Protein AF-0000000072549293 (afdb_homodimer)

Radius of gyration: 20.72 Å; Cα contacts (8 Å, |Δi|>4): 704; chains: 2; bounding box: 41×57×52 Å

Organism: Streptococcus suis (strain BM407) (NCBI:txid568814)

Sequence (350 aa):
METCHLVVPSLKWKNQILAYKEAFSNEHLHGGGKLQQFEAVEEWLEHIKAVSSYGTNHTERSPSSTFLCIREKDQQMVGICTIRHDLNHEHLKNYIGHIGYSIHPEERRKGYATEQLRIALLEAKKLGIAQVLITAADWNIASQKTILANGGVYEDTRIDPNSSERMLRYWIENLMETCHLVVPSLKWKNQILAYKEAFSNEHLHGGGKLQQFEAVEEWLEHIKAVSSYGTNHTERSPSSTFLCIREKDQQMVGICTIRHDLNHEHLKNYIGHIGYSIHPEERRKGYATEQLRIALLEAKKLGIAQVLITAADWNIASQKTILANGGVYEDTRIDPNSSERMLRYWIENL

pLDDT: mean 95.25, std 5.55, range [62.44, 98.88]

Nearest PDB structures (foldseek):
  3juw-assembly1_B  TM=7.184E-01  e=1.742E-05  Bordetella pertussis
  1wk4-assembly1_A  TM=6.311E-01  e=3.830E-05  Thermus thermophilus HB8
  8osp-assembly2_C  TM=5.959E-01  e=1.966E-05  Lactobacillus
  8iym-assembly1_A  TM=6.391E-01  e=4.594E-05  Helicobacter pylori 26695
  3f5b-assembly1_A  TM=6.221E-01  e=2.668E-03  Legionella pneumophila subsp. pneumophila str. Philadelphia 1

Solvent-accessible surface area (backbone atoms only — not comparable to full-atom values): 19037 Å² total; per-residue (Å²): 125,84,58,66,47,76,39,72,75,50,78,90,44,44,69,56,52,53,52,53,53,57,71,33,28,75,48,86,67,44,23,44,75,61,48,72,79,41,91,47,68,69,61,39,52,52,48,50,58,31,32,47,32,74,90,55,28,89,57,95,61,67,27,29,49,56,32,34,27,29,31,63,91,76,64,42,75,45,32,31,27,22,39,37,74,53,62,90,45,68,63,29,67,59,56,46,38,28,47,38,53,39,57,39,79,91,52,58,95,62,56,52,63,44,52,48,50,52,55,49,49,55,53,38,36,76,72,66,40,46,70,42,36,37,41,34,48,76,47,28,50,56,56,47,51,33,43,46,76,66,56,34,40,79,74,51,73,36,67,36,84,76,76,66,43,48,20,35,36,23,42,24,81,39,124,126,85,58,65,48,76,40,72,76,50,77,91,44,43,70,56,52,53,52,52,53,58,70,33,29,76,48,84,65,45,23,44,75,61,50,72,79,40,90,46,69,68,60,41,53,52,47,50,59,31,30,48,32,72,89,56,29,89,57,95,61,66,27,29,48,56,33,34,28,28,31,63,91,77,65,43,73,44,32,31,28,22,40,37,75,53,61,89,44,66,63,29,67,59,57,45,40,28,46,36,52,40,56,39,79,90,53,57,94,62,57,53,62,41,54,48,50,51,55,48,48,55,52,37,38,76,72,66,39,46,69,41,37,37,41,33,47,75,47,28,49,54,54,47,52,34,42,45,75,66,56,34,41,80,74,53,74,36,68,36,84,74,76,66,43,48,20,35,35,23,42,24,82,38,124

InterPro domains:
  IPR000182 GNAT domain [PF13302] (38-151)
  IPR000182 GNAT domain [PS51186] (6-173)
  IPR016181 Acyl-CoA N-acyltransferase [SSF55729] (35-160)

Secondary structure (DSSP, 8-state):
---EEEE---GGGHHHHHHHHHHTTTS--TTSTTGGG-S-HHHHHHHHHHTTSTTT--SSSPPEEEEEEEETTTTEEEEEEEEES---SHHIIIIIBSEEEEE-GGGTTSSHHHHHHHHHHHHHHHTT-SEEEEEEETT-HHHHHHHHHTT-EEEEEEE-TTT--EEEEEEEE--/---EEEE---GGGHHHHHHHHHHTTTS--TTSTTGGG-S-HHHHHHHHHHTTSTTT--SSSPPEEEEEEEETTTTEEEEEEEEES---SHHIIIIIBSEEEEE-GGGTTSSHHHHHHHHHHHHHHHTT-SEEEEEEETT-HHHHHHHHHTT-EEEEEEE-TTT--EEEEEEEE--

Structure (mmCIF, N/CA/C/O backbone):
data_AF-0000000072549293-model_v1
#
loop_
_entity.id
_entity.type
_entity.pdbx_description
1 polymer 'Acetyltransferase (GNAT) family protein'
#
loop_
_atom_site.group_PDB
_atom_site.id
_atom_site.type_symbol
_atom_site.label_atom_id
_atom_site.label_alt_id
_atom_site.label_comp_id
_atom_site.label_asym_id
_atom_site.label_entity_id
_atom_site.label_seq_id
_atom_site.pdbx_PDB_ins_code
_atom_site.Cartn_x
_atom_site.Cartn_y
_atom_site.Cartn_z
_atom_site.occupancy
_atom_site.B_iso_or_equiv
_atom_site.auth_seq_id
_atom_site.auth_comp_id
_atom_site.auth_asym_id
_atom_site.auth_atom_id
_atom_site.pdbx_PDB_model_num
ATOM 1 N N . MET A 1 1 ? -8.031 -9.133 -25.469 1 62.44 1 MET A N 1
ATOM 2 C CA . MET A 1 1 ? -7.129 -9.008 -24.328 1 62.44 1 MET A CA 1
ATOM 3 C C . MET A 1 1 ? -5.719 -9.461 -24.688 1 62.44 1 MET A C 1
ATOM 5 O O . MET A 1 1 ? -5.547 -10.383 -25.484 1 62.44 1 MET A O 1
ATOM 9 N N . GLU A 1 2 ? -4.715 -8.578 -24.438 1 81.69 2 GLU A N 1
ATOM 10 C CA . GLU A 1 2 ? -3.344 -8.969 -24.75 1 81.69 2 GLU A CA 1
ATOM 11 C C . GLU A 1 2 ? -2.926 -10.203 -23.953 1 81.69 2 GLU A C 1
ATOM 13 O O . GLU A 1 2 ? -3.365 -10.398 -22.828 1 81.69 2 GLU A O 1
ATOM 18 N N . THR A 1 3 ? -2.299 -11.156 -24.641 1 92 3 THR A N 1
ATOM 19 C CA . THR A 1 3 ? -1.915 -12.438 -24.062 1 92 3 THR A CA 1
ATOM 20 C C . THR A 1 3 ? -0.637 -12.289 -23.234 1 92 3 THR A C 1
ATOM 22 O O . THR A 1 3 ? 0.261 -11.531 -23.609 1 92 3 THR A O 1
ATOM 25 N N . CYS A 1 4 ? -0.667 -12.977 -22.062 1 98 4 CYS A N 1
ATOM 26 C CA . CYS A 1 4 ? 0.508 -13.016 -21.203 1 98 4 CYS A CA 1
ATOM 27 C C . CYS A 1 4 ? 0.86 -14.453 -20.828 1 98 4 CYS A C 1
ATOM 29 O O . CYS A 1 4 ? 0.082 -15.375 -21.078 1 98 4 CYS A O 1
ATOM 31 N N . HIS A 1 5 ? 2.051 -14.641 -20.359 1 98.31 5 HIS A N 1
ATOM 32 C CA . HIS A 1 5 ? 2.461 -15.906 -19.75 1 98.31 5 HIS A CA 1
ATOM 33 C C . HIS A 1 5 ? 3.291 -15.672 -18.5 1 98.31 5 HIS A C 1
ATOM 35 O O . HIS A 1 5 ? 3.896 -14.609 -18.328 1 98.31 5 HIS A O 1
ATOM 41 N N . LEU A 1 6 ? 3.27 -16.656 -17.578 1 98.69 6 LEU A N 1
ATOM 42 C CA . LEU A 1 6 ? 4.066 -16.594 -16.359 1 98.69 6 LEU A CA 1
ATOM 43 C C . LEU A 1 6 ? 5.402 -17.297 -16.547 1 98.69 6 LEU A C 1
ATOM 45 O O . LEU A 1 6 ? 5.469 -18.359 -17.172 1 98.69 6 LEU A O 1
ATOM 49 N N . VAL A 1 7 ? 6.434 -16.688 -16.047 1 98.75 7 VAL A N 1
ATOM 50 C CA . VAL A 1 7 ? 7.75 -17.312 -16.094 1 98.75 7 VAL A CA 1
ATOM 51 C C . VAL A 1 7 ? 8.398 -17.266 -14.711 1 98.75 7 VAL A C 1
ATOM 53 O O . VAL A 1 7 ? 8.141 -16.359 -13.93 1 98.75 7 VAL A O 1
ATOM 56 N N . VAL A 1 8 ? 9.195 -18.281 -14.445 1 98.56 8 VAL A N 1
ATOM 57 C CA . VAL A 1 8 ? 10.039 -18.234 -13.25 1 98.56 8 VAL A CA 1
ATOM 58 C C . VAL A 1 8 ? 11.109 -17.156 -13.43 1 98.56 8 VAL A C 1
ATOM 60 O O . VAL A 1 8 ? 11.797 -17.125 -14.445 1 98.56 8 VAL A O 1
ATOM 63 N N . PRO A 1 9 ? 11.234 -16.281 -12.414 1 98.81 9 PRO A N 1
ATOM 64 C CA . PRO A 1 9 ? 12.25 -15.234 -12.539 1 98.81 9 PRO A CA 1
ATOM 65 C C . PRO A 1 9 ? 13.656 -15.797 -12.727 1 98.81 9 PRO A C 1
ATOM 67 O O . PRO A 1 9 ? 14.008 -16.812 -12.109 1 98.81 9 PRO A O 1
ATOM 70 N N . SER A 1 10 ? 14.422 -15.164 -13.547 1 98.62 10 SER A N 1
ATOM 71 C CA . SER A 1 10 ? 15.82 -15.492 -13.82 1 98.62 10 SER A CA 1
ATOM 72 C C . SER A 1 10 ? 16.594 -14.258 -14.25 1 98.62 10 SER A C 1
ATOM 74 O O . SER A 1 10 ? 16.031 -13.18 -14.438 1 98.62 10 SER A O 1
ATOM 76 N N . LEU A 1 11 ? 17.875 -14.461 -14.406 1 98.25 11 LEU A N 1
ATOM 77 C CA . LEU A 1 11 ? 18.734 -13.344 -14.781 1 98.25 11 LEU A CA 1
ATOM 78 C C . LEU A 1 11 ? 18.422 -12.852 -16.188 1 98.25 11 LEU A C 1
ATOM 80 O O . LEU A 1 11 ? 18.766 -11.734 -16.562 1 98.25 11 LEU A O 1
ATOM 84 N N . LYS A 1 12 ? 17.734 -13.703 -16.938 1 98.06 12 LYS A N 1
ATOM 85 C CA . LYS A 1 12 ? 17.266 -13.289 -18.25 1 98.06 12 LYS A CA 1
ATOM 86 C C . LYS A 1 12 ? 16.406 -12.031 -18.156 1 98.06 12 LYS A C 1
ATOM 88 O O . LYS A 1 12 ? 16.406 -11.211 -19.078 1 98.06 12 LYS A O 1
ATOM 93 N N . TRP A 1 13 ? 15.742 -11.883 -17.078 1 98.56 13 TRP A N 1
ATOM 94 C CA . TRP A 1 13 ? 14.766 -10.812 -16.906 1 98.56 13 TRP A CA 1
ATOM 95 C C . TRP A 1 13 ? 15.297 -9.727 -15.992 1 98.56 13 TRP A C 1
ATOM 97 O O . TRP A 1 13 ? 14.547 -8.859 -15.531 1 98.56 13 TRP A O 1
ATOM 107 N N . LYS A 1 14 ? 16.594 -9.688 -15.727 1 98.38 14 LYS A N 1
ATOM 108 C CA . LYS A 1 14 ? 17.188 -8.852 -14.695 1 98.38 14 LYS A CA 1
ATOM 109 C C . LYS A 1 14 ? 16.844 -7.383 -14.906 1 98.38 14 LYS A C 1
ATOM 111 O O . LYS A 1 14 ? 16.375 -6.711 -13.984 1 98.38 14 LYS A O 1
ATOM 116 N N . ASN A 1 15 ? 17 -6.887 -16.125 1 98.25 15 ASN A N 1
ATOM 117 C CA . ASN A 1 15 ? 16.75 -5.473 -16.391 1 98.25 15 ASN A CA 1
ATOM 118 C C . ASN A 1 15 ? 15.281 -5.113 -16.203 1 98.25 15 ASN A C 1
ATOM 120 O O . ASN A 1 15 ? 14.961 -4.055 -15.656 1 98.25 15 ASN A O 1
ATOM 124 N N . GLN A 1 16 ? 14.398 -5.934 -16.625 1 98.62 16 GLN A N 1
ATOM 125 C CA . GLN A 1 16 ? 12.969 -5.684 -16.484 1 98.62 16 GLN A CA 1
ATOM 126 C C . GLN A 1 16 ? 12.547 -5.789 -15.023 1 98.62 16 GLN A C 1
ATOM 128 O O . GLN A 1 16 ? 11.688 -5.031 -14.562 1 98.62 16 GLN A O 1
ATOM 133 N N . ILE A 1 17 ? 13.18 -6.719 -14.281 1 98.75 17 ILE A N 1
ATOM 134 C CA . ILE A 1 17 ? 12.898 -6.863 -12.859 1 98.75 17 ILE A CA 1
ATOM 135 C C . ILE A 1 17 ? 13.305 -5.586 -12.125 1 98.75 17 ILE A C 1
ATOM 137 O O . ILE A 1 17 ? 12.547 -5.066 -11.305 1 98.75 17 ILE A O 1
ATOM 141 N N . LEU A 1 18 ? 14.461 -5.078 -12.445 1 97.94 18 LEU A N 1
ATOM 142 C CA . LEU A 1 18 ? 14.953 -3.859 -11.812 1 97.94 18 LEU A CA 1
ATOM 143 C C . LEU A 1 18 ? 14.047 -2.674 -12.141 1 97.94 18 LEU A C 1
ATOM 145 O O . LEU A 1 18 ? 13.719 -1.877 -11.258 1 97.94 18 LEU A O 1
ATOM 149 N N . ALA A 1 19 ? 13.672 -2.572 -13.406 1 97.94 19 ALA A N 1
ATOM 150 C CA . ALA A 1 19 ? 12.781 -1.494 -13.828 1 97.94 19 ALA A CA 1
ATOM 151 C C . ALA A 1 19 ? 11.43 -1.591 -13.117 1 97.94 19 ALA A C 1
ATOM 153 O O . ALA A 1 19 ? 10.852 -0.574 -12.727 1 97.94 19 ALA A O 1
ATOM 154 N N . TYR A 1 20 ? 10.938 -2.773 -12.992 1 98.25 20 TYR A N 1
ATOM 155 C CA . TYR A 1 20 ? 9.672 -3.016 -12.312 1 98.25 20 TYR A CA 1
ATOM 156 C C . TYR A 1 20 ? 9.742 -2.586 -10.852 1 98.25 20 TYR A C 1
ATOM 158 O O . TYR A 1 20 ? 8.852 -1.892 -10.359 1 98.25 20 TYR A O 1
ATOM 166 N N . LYS A 1 21 ? 10.82 -3.021 -10.18 1 97.38 21 LYS A N 1
ATOM 167 C CA . LYS A 1 21 ? 11.047 -2.627 -8.797 1 97.38 21 LYS A CA 1
ATOM 168 C C . LYS A 1 21 ? 11.07 -1.108 -8.648 1 97.38 21 LYS A C 1
ATOM 170 O O . LYS A 1 21 ? 10.445 -0.558 -7.742 1 97.38 21 LYS A O 1
ATOM 175 N N . GLU A 1 22 ? 11.727 -0.462 -9.523 1 95.44 22 GLU A N 1
ATOM 176 C CA . GLU A 1 22 ? 11.844 0.993 -9.492 1 95.44 22 GLU A CA 1
ATOM 177 C C . GLU A 1 22 ? 10.484 1.663 -9.672 1 95.44 22 GLU A C 1
ATOM 179 O O . GLU A 1 22 ? 10.211 2.699 -9.062 1 95.44 22 GLU A O 1
ATOM 184 N N . ALA A 1 23 ? 9.664 1.07 -10.508 1 95 23 ALA A N 1
ATOM 185 C CA . ALA A 1 23 ? 8.336 1.624 -10.766 1 95 23 ALA A CA 1
ATOM 186 C C . ALA A 1 23 ? 7.477 1.611 -9.508 1 95 23 ALA A C 1
ATOM 188 O O . ALA A 1 23 ? 6.488 2.344 -9.414 1 95 23 ALA A O 1
ATOM 189 N N . PHE A 1 24 ? 7.859 0.818 -8.523 1 95.38 24 PHE A N 1
ATOM 190 C CA . PHE A 1 24 ? 7.098 0.692 -7.281 1 95.38 24 PHE A CA 1
ATOM 191 C C . PHE A 1 24 ? 7.781 1.448 -6.148 1 95.38 24 PHE A C 1
ATOM 193 O O . PHE A 1 24 ? 7.543 1.162 -4.973 1 95.38 24 PHE A O 1
ATOM 200 N N . SER A 1 25 ? 8.555 2.391 -6.453 1 91.38 25 SER A N 1
ATOM 201 C CA . SER A 1 25 ? 9.328 3.139 -5.465 1 91.38 25 SER A CA 1
ATOM 202 C C . SER A 1 25 ? 8.414 3.979 -4.574 1 91.38 25 SER A C 1
ATOM 204 O O . SER A 1 25 ? 8.867 4.543 -3.574 1 91.38 25 SER A O 1
ATOM 206 N N . ASN A 1 26 ? 7.043 3.979 -4.879 1 89.44 26 ASN A N 1
ATOM 207 C CA . ASN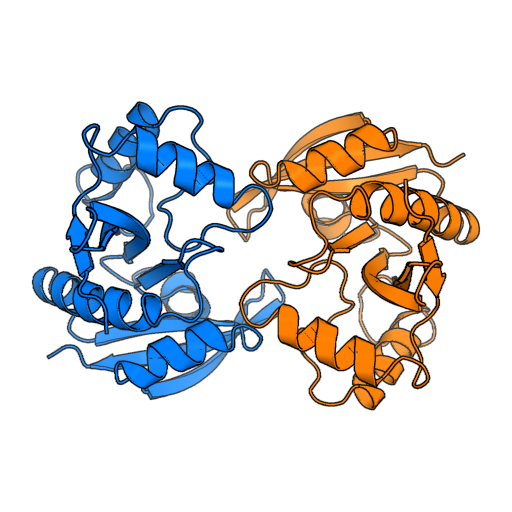 A 1 26 ? 6.133 4.801 -4.09 1 89.44 26 ASN A CA 1
ATOM 208 C C . ASN A 1 26 ? 4.957 3.982 -3.559 1 89.44 26 ASN A C 1
ATOM 210 O O . ASN A 1 26 ? 4.016 4.539 -2.988 1 89.44 26 ASN A O 1
ATOM 214 N N . GLU A 1 27 ? 4.984 2.746 -3.82 1 91.31 27 GLU A N 1
ATOM 215 C CA . GLU A 1 27 ? 3.879 1.91 -3.367 1 91.31 27 GLU A CA 1
ATOM 216 C C . GLU A 1 27 ? 4.34 0.482 -3.096 1 91.31 27 GLU A C 1
ATOM 218 O O . GLU A 1 27 ? 5.383 0.054 -3.6 1 91.31 27 GLU A O 1
ATOM 223 N N . HIS A 1 28 ? 3.592 -0.198 -2.312 1 92.06 28 HIS A N 1
ATOM 224 C CA . HIS A 1 28 ? 3.912 -1.573 -1.949 1 92.06 28 HIS A CA 1
ATOM 225 C C . HIS A 1 28 ? 3.754 -2.51 -3.143 1 92.06 28 HIS A C 1
ATOM 227 O O . HIS A 1 28 ? 2.779 -2.41 -3.891 1 92.06 28 HIS A O 1
ATOM 233 N N . LEU A 1 29 ? 4.73 -3.363 -3.293 1 95.44 29 LEU A N 1
ATOM 234 C CA . LEU A 1 29 ? 4.73 -4.367 -4.352 1 95.44 29 LEU A CA 1
ATOM 235 C C . LEU A 1 29 ? 4.145 -5.684 -3.854 1 95.44 29 LEU A C 1
ATOM 237 O O . LEU A 1 29 ? 4.883 -6.609 -3.516 1 95.44 29 LEU A O 1
ATOM 241 N N . HIS A 1 30 ? 2.84 -5.844 -3.865 1 94.62 30 HIS A N 1
ATOM 242 C CA . HIS A 1 30 ? 2.164 -7.062 -3.438 1 94.62 30 HIS A CA 1
ATOM 243 C C . HIS A 1 30 ? 2.531 -8.242 -4.336 1 94.62 30 HIS A C 1
ATOM 245 O O . HIS A 1 30 ? 2.596 -8.094 -5.559 1 94.62 30 HIS A O 1
ATOM 251 N N . GLY A 1 31 ? 2.807 -9.367 -3.791 1 96.62 31 GLY A N 1
ATOM 252 C CA . GLY A 1 31 ? 3.119 -10.555 -4.566 1 96.62 31 GLY A CA 1
ATOM 253 C C . GLY A 1 31 ? 4.504 -10.523 -5.184 1 96.62 31 GLY A C 1
ATOM 254 O O . GLY A 1 31 ? 4.781 -11.25 -6.137 1 96.62 31 GLY A O 1
ATOM 255 N N . GLY A 1 32 ? 5.324 -9.688 -4.664 1 97.5 32 GLY A N 1
ATOM 256 C CA . GLY A 1 32 ? 6.629 -9.492 -5.27 1 97.5 32 GLY A CA 1
ATOM 257 C C . GLY A 1 32 ? 7.699 -10.398 -4.691 1 97.5 32 GLY A C 1
ATOM 258 O O . GLY A 1 32 ? 8.875 -10.281 -5.043 1 97.5 32 GLY A O 1
ATOM 259 N N . GLY A 1 33 ? 7.336 -11.266 -3.766 1 95.88 33 GLY A N 1
ATOM 260 C CA . GLY A 1 33 ? 8.312 -12.156 -3.162 1 95.88 33 GLY A CA 1
ATOM 261 C C . GLY A 1 33 ? 9.414 -11.422 -2.422 1 95.88 33 GLY A C 1
ATOM 262 O O . GLY A 1 33 ? 10.578 -11.82 -2.475 1 95.88 33 GLY A O 1
ATOM 263 N N . LYS A 1 34 ? 9.156 -10.281 -1.914 1 94.31 34 LYS A N 1
ATOM 264 C CA . LYS A 1 34 ? 10.078 -9.453 -1.142 1 94.31 34 LYS A CA 1
ATOM 265 C C . LYS A 1 34 ? 11.086 -8.75 -2.053 1 94.31 34 LYS A C 1
ATOM 267 O O . LYS A 1 34 ? 12.148 -8.32 -1.601 1 94.31 34 LYS A O 1
ATOM 272 N N . LEU A 1 35 ? 10.789 -8.633 -3.279 1 97.25 35 LEU A N 1
ATOM 273 C CA . LEU A 1 35 ? 11.68 -8.008 -4.246 1 97.25 35 LEU A CA 1
ATOM 274 C C . LEU A 1 35 ? 12.164 -6.648 -3.742 1 97.25 35 LEU A C 1
ATOM 276 O O . LEU A 1 35 ? 13.336 -6.309 -3.887 1 97.25 35 LEU A O 1
ATOM 280 N N . GLN A 1 36 ? 11.328 -5.887 -3.137 1 95.38 36 GLN A N 1
ATOM 281 C CA . GLN A 1 36 ? 11.633 -4.527 -2.701 1 95.38 36 GLN A CA 1
ATOM 282 C C . GLN A 1 36 ? 12.641 -4.531 -1.551 1 95.38 36 GLN A C 1
ATOM 284 O O . GLN A 1 36 ? 13.219 -3.494 -1.227 1 95.38 36 GLN A O 1
ATOM 289 N N . GLN A 1 37 ? 12.898 -5.66 -0.937 1 91.69 37 GLN A N 1
ATOM 290 C CA . GLN A 1 37 ? 13.773 -5.746 0.225 1 91.69 37 GLN A CA 1
ATOM 291 C C . GLN A 1 37 ? 15.203 -6.105 -0.187 1 91.69 37 GLN A C 1
ATOM 293 O O . GLN A 1 37 ? 16.109 -6.141 0.65 1 91.69 37 GLN A O 1
ATOM 298 N N . PHE A 1 38 ? 15.367 -6.34 -1.467 1 94.75 38 PHE A N 1
ATOM 299 C CA . PHE A 1 38 ? 16.688 -6.742 -1.947 1 94.75 38 PHE A CA 1
ATOM 300 C C . PHE A 1 38 ? 17.281 -5.664 -2.838 1 94.75 38 PHE A C 1
ATOM 302 O O . PHE A 1 38 ? 16.594 -5.074 -3.668 1 94.75 38 PHE A O 1
ATOM 309 N N . GLU A 1 39 ? 18.516 -5.426 -2.617 1 92.12 39 GLU A N 1
ATOM 310 C CA . GLU A 1 39 ? 19.234 -4.5 -3.484 1 92.12 39 GLU A CA 1
ATOM 311 C C . GLU A 1 39 ? 19.672 -5.18 -4.777 1 92.12 39 GLU A C 1
ATOM 313 O O . GLU A 1 39 ? 19.516 -4.621 -5.863 1 92.12 39 GLU A O 1
ATOM 318 N N . ALA A 1 40 ? 20.141 -6.391 -4.656 1 96.5 40 ALA A N 1
ATOM 319 C CA . ALA A 1 40 ? 20.641 -7.133 -5.816 1 96.5 40 ALA A CA 1
ATOM 320 C C . ALA A 1 40 ? 19.609 -8.156 -6.293 1 96.5 40 ALA A C 1
ATOM 322 O O . ALA A 1 40 ? 19.109 -8.953 -5.496 1 96.5 40 ALA A O 1
ATOM 323 N N . VAL A 1 41 ? 19.391 -8.117 -7.613 1 98 41 VAL A N 1
ATOM 324 C CA . VAL A 1 41 ? 18.453 -9.062 -8.203 1 98 41 VAL A CA 1
ATOM 325 C C . VAL A 1 41 ? 18.938 -10.492 -7.969 1 98 41 VAL A C 1
ATOM 327 O O . VAL A 1 41 ? 18.141 -11.391 -7.703 1 98 41 VAL A O 1
ATOM 330 N N . GLU A 1 42 ? 20.219 -10.711 -8.055 1 98.25 42 GLU A N 1
ATOM 331 C CA . GLU A 1 42 ? 20.797 -12.031 -7.867 1 98.25 42 GLU A CA 1
ATOM 332 C C . GLU A 1 42 ? 20.453 -12.594 -6.488 1 98.25 42 GLU A C 1
ATOM 334 O O . GLU A 1 42 ? 20.109 -13.773 -6.359 1 98.25 42 GLU A O 1
ATOM 339 N N . GLU A 1 43 ? 20.547 -11.758 -5.461 1 98 43 GLU A N 1
ATOM 340 C CA . GLU A 1 43 ? 20.219 -12.18 -4.102 1 98 43 GLU A CA 1
ATOM 341 C C . GLU A 1 43 ? 18.734 -12.5 -3.967 1 98 43 GLU A C 1
ATOM 343 O O . GLU A 1 43 ? 18.359 -13.43 -3.254 1 98 43 GLU A O 1
ATOM 348 N N . TRP A 1 44 ? 17.953 -11.672 -4.609 1 98.19 44 TRP A N 1
ATOM 349 C CA . TRP A 1 44 ? 16.516 -11.922 -4.586 1 98.19 44 TRP A CA 1
ATOM 350 C C . TRP A 1 44 ? 16.188 -13.25 -5.258 1 98.19 44 TRP A C 1
ATOM 352 O O . TRP A 1 44 ? 15.359 -14.016 -4.754 1 98.19 44 TRP A O 1
ATOM 362 N N . LEU A 1 45 ? 16.812 -13.531 -6.414 1 98.56 45 LEU A N 1
ATOM 363 C CA . LEU A 1 45 ? 16.594 -14.797 -7.117 1 98.56 45 LEU A CA 1
ATOM 364 C C . LEU A 1 45 ? 16.984 -15.977 -6.234 1 98.56 45 LEU A C 1
ATOM 366 O O . LEU A 1 45 ? 16.281 -17 -6.23 1 98.56 45 LEU A O 1
ATOM 370 N N . GLU A 1 46 ? 18.062 -15.852 -5.504 1 97.44 46 GLU A N 1
ATOM 371 C CA . GLU A 1 46 ? 18.453 -16.891 -4.562 1 97.44 46 GLU A CA 1
ATOM 372 C C . GLU A 1 46 ? 17.391 -17.078 -3.471 1 97.44 46 GLU A C 1
ATOM 374 O O . GLU A 1 46 ? 17.078 -18.203 -3.08 1 97.44 46 GLU A O 1
ATOM 379 N N . HIS A 1 47 ? 16.875 -15.984 -2.994 1 97 47 HIS A N 1
ATOM 380 C CA . HIS A 1 47 ? 15.859 -16.016 -1.944 1 97 47 HIS A CA 1
ATOM 381 C C . HIS A 1 47 ? 14.609 -16.766 -2.404 1 97 47 HIS A C 1
ATOM 383 O O . HIS A 1 47 ? 14.133 -17.672 -1.721 1 97 47 HIS A O 1
ATOM 389 N N . ILE A 1 48 ? 14.07 -16.344 -3.617 1 97.56 48 ILE A N 1
ATOM 390 C CA . ILE A 1 48 ? 12.812 -16.938 -4.039 1 97.56 48 ILE A CA 1
ATOM 391 C C . ILE A 1 48 ? 13.023 -18.422 -4.363 1 97.56 48 ILE A C 1
ATOM 393 O O . ILE A 1 48 ? 12.117 -19.234 -4.191 1 97.56 48 ILE A O 1
ATOM 397 N N . LYS A 1 49 ? 14.164 -18.781 -4.812 1 96.69 49 LYS A N 1
ATOM 398 C CA . LYS A 1 49 ? 14.484 -20.203 -5 1 96.69 49 LYS A CA 1
ATOM 399 C C . LYS A 1 49 ? 14.5 -20.938 -3.666 1 96.69 49 LYS A C 1
ATOM 401 O O . LYS A 1 49 ? 13.922 -22.031 -3.547 1 96.69 49 LYS A O 1
ATOM 406 N N . ALA A 1 50 ? 15.109 -20.359 -2.691 1 96.12 50 ALA A N 1
ATOM 407 C CA . ALA A 1 50 ? 15.258 -20.984 -1.379 1 96.12 50 ALA A CA 1
ATOM 408 C C . ALA A 1 50 ? 13.898 -21.203 -0.718 1 96.12 50 ALA A C 1
ATOM 410 O O . ALA A 1 50 ? 13.664 -22.219 -0.073 1 96.12 50 ALA A O 1
ATOM 411 N N . VAL A 1 51 ? 12.984 -20.297 -0.882 1 96 51 VAL A N 1
ATOM 412 C CA . VAL A 1 51 ? 11.727 -20.375 -0.144 1 96 51 VAL A CA 1
ATOM 413 C C . VAL A 1 51 ? 10.703 -21.172 -0.944 1 96 51 VAL A C 1
ATOM 415 O O . VAL A 1 51 ? 9.547 -21.312 -0.522 1 96 51 VAL A O 1
ATOM 418 N N . SER A 1 52 ? 11.086 -21.719 -2.082 1 95.38 52 SER A N 1
ATOM 419 C CA . SER A 1 52 ? 10.148 -22.391 -2.977 1 95.38 52 SER A CA 1
ATOM 420 C C . SER A 1 52 ? 9.844 -23.797 -2.498 1 95.38 52 SER A C 1
ATOM 422 O O . SER A 1 52 ? 9.008 -24.5 -3.086 1 95.38 52 SER A O 1
ATOM 424 N N . SER A 1 53 ? 10.516 -24.266 -1.508 1 92 53 SER A N 1
ATOM 425 C CA . SER A 1 53 ? 10.266 -25.609 -0.971 1 92 53 SER A CA 1
ATOM 426 C C . SER A 1 53 ? 10.539 -25.656 0.528 1 92 53 SER A C 1
ATOM 428 O O . SER A 1 53 ? 11.32 -24.859 1.05 1 92 53 SER A O 1
ATOM 430 N N . TYR A 1 54 ? 9.852 -26.609 1.233 1 84.38 54 TYR A N 1
ATOM 431 C CA . TYR A 1 54 ? 10.086 -26.797 2.662 1 84.38 54 TYR A CA 1
ATOM 432 C C . TYR A 1 54 ? 11.531 -27.188 2.934 1 84.38 54 TYR A C 1
ATOM 434 O O . TYR A 1 54 ? 12.109 -26.781 3.945 1 84.38 54 TYR A O 1
ATOM 442 N N . GLY A 1 55 ? 12.078 -27.891 2.076 1 86.69 55 GLY A N 1
ATOM 443 C CA . GLY A 1 55 ? 13.438 -28.375 2.254 1 86.69 55 GLY A CA 1
ATOM 444 C C . GLY A 1 55 ? 14.477 -27.281 2.221 1 86.69 55 GLY A C 1
ATOM 445 O O . GLY A 1 55 ? 15.5 -27.375 2.902 1 86.69 55 GLY A O 1
ATOM 446 N N . THR A 1 56 ? 14.242 -26.234 1.588 1 86.75 56 THR A N 1
ATOM 447 C CA . THR A 1 56 ? 15.227 -25.188 1.389 1 86.75 56 THR A CA 1
ATOM 448 C C . THR A 1 56 ? 14.812 -23.906 2.105 1 86.75 56 THR A C 1
ATOM 450 O O . THR A 1 56 ? 15.617 -22.984 2.271 1 86.75 56 THR A O 1
ATOM 453 N N . ASN A 1 57 ? 13.523 -23.938 2.508 1 82.69 57 ASN A N 1
ATOM 454 C CA . ASN A 1 57 ? 13.008 -22.781 3.23 1 82.69 57 ASN A CA 1
ATOM 455 C C . ASN A 1 57 ? 13.445 -22.797 4.691 1 82.69 57 ASN A C 1
ATOM 457 O O . ASN A 1 57 ? 13.023 -23.641 5.469 1 82.69 57 ASN A O 1
ATOM 461 N N . HIS A 1 58 ? 14.219 -21.922 5.066 1 78.62 58 HIS A N 1
ATOM 462 C CA . HIS A 1 58 ? 14.797 -21.922 6.406 1 78.62 58 HIS A CA 1
ATOM 463 C C . HIS A 1 58 ? 13.953 -21.094 7.371 1 78.62 58 HIS A C 1
ATOM 465 O O . HIS A 1 58 ? 14.383 -20.812 8.492 1 78.62 58 HIS A O 1
ATOM 471 N N . THR A 1 59 ? 12.828 -20.688 6.914 1 77.38 59 THR A N 1
ATOM 472 C CA . THR A 1 59 ? 11.906 -19.953 7.77 1 77.38 59 THR A CA 1
ATOM 473 C C . THR A 1 59 ? 10.688 -20.797 8.125 1 77.38 59 THR A C 1
ATOM 475 O O . THR A 1 59 ? 10.516 -21.891 7.602 1 77.38 59 THR A O 1
ATOM 478 N N . GLU A 1 60 ? 9.969 -20.375 9.07 1 80.31 60 GLU A N 1
ATOM 479 C CA . GLU A 1 60 ? 8.734 -21.047 9.461 1 80.31 60 GLU A CA 1
ATOM 480 C C . GLU A 1 60 ? 7.578 -20.656 8.547 1 80.31 60 GLU A C 1
ATOM 482 O O . GLU A 1 60 ? 6.441 -21.078 8.758 1 80.31 60 GLU A O 1
ATOM 487 N N . ARG A 1 61 ? 7.914 -20.109 7.504 1 87.69 61 ARG A N 1
ATOM 488 C CA . ARG A 1 61 ? 6.879 -19.625 6.602 1 87.69 61 ARG A CA 1
ATOM 489 C C . ARG A 1 61 ? 6.527 -20.656 5.547 1 87.69 61 ARG A C 1
ATOM 491 O O . ARG A 1 61 ? 7.332 -21.547 5.246 1 87.69 61 ARG A O 1
ATOM 498 N N . SER A 1 62 ? 5.371 -20.562 5.031 1 93.12 62 SER A N 1
ATOM 499 C CA . SER A 1 62 ? 4.934 -21.438 3.945 1 93.12 62 SER A CA 1
ATOM 500 C C . SER A 1 62 ? 5.789 -21.234 2.699 1 93.12 62 SER A C 1
ATOM 502 O O . SER A 1 62 ? 6.133 -20.109 2.35 1 93.12 62 SER A O 1
ATOM 504 N N . PRO A 1 63 ? 6.148 -22.359 2.09 1 96.5 63 PRO A N 1
ATOM 505 C CA . PRO A 1 63 ? 6.836 -22.219 0.805 1 96.5 63 PRO A CA 1
ATOM 506 C C . PRO A 1 63 ? 6 -21.453 -0.223 1 96.5 63 PRO A C 1
ATOM 508 O O . PRO A 1 63 ? 4.773 -21.391 -0.101 1 96.5 63 PRO A O 1
ATOM 511 N N . SER A 1 64 ? 6.699 -20.875 -1.161 1 98.06 64 SER A N 1
ATOM 512 C CA . SER A 1 64 ? 5.984 -20.078 -2.162 1 98.06 64 SER A CA 1
ATOM 513 C C . SER A 1 64 ? 6.719 -20.094 -3.5 1 98.06 64 SER A C 1
ATOM 515 O O . SER A 1 64 ? 7.922 -20.359 -3.553 1 98.06 64 SER A O 1
ATOM 517 N N . SER A 1 65 ? 5.973 -19.922 -4.566 1 98.44 65 SER A N 1
ATOM 518 C CA . SER A 1 65 ? 6.492 -19.766 -5.922 1 98.44 65 SER A CA 1
ATOM 519 C C . SER A 1 65 ? 6.199 -18.375 -6.469 1 98.44 65 SER A C 1
ATOM 521 O O . SER A 1 65 ? 5.059 -17.906 -6.422 1 98.44 65 SER A O 1
ATOM 523 N N . THR A 1 66 ? 7.23 -17.719 -6.934 1 98.69 66 THR A N 1
ATOM 524 C CA . THR A 1 66 ? 7.094 -16.391 -7.52 1 98.69 66 THR A CA 1
ATOM 525 C C . THR A 1 66 ? 7.207 -16.453 -9.039 1 98.69 66 THR A C 1
ATOM 527 O O . THR A 1 66 ? 8.055 -17.172 -9.578 1 98.69 66 THR A O 1
ATOM 530 N N . PHE A 1 67 ? 6.336 -15.695 -9.758 1 98.88 67 PHE A N 1
ATOM 531 C CA . PHE A 1 67 ? 6.344 -15.656 -11.211 1 98.88 67 PHE A CA 1
ATOM 532 C C . PHE A 1 67 ? 6.316 -14.219 -11.719 1 98.88 67 PHE A C 1
ATOM 534 O O . PHE A 1 67 ? 5.734 -13.344 -11.078 1 98.88 67 PHE A O 1
ATOM 541 N N . LEU A 1 68 ? 6.973 -14.055 -12.859 1 98.88 68 LEU A N 1
ATOM 542 C CA . LEU A 1 68 ? 6.793 -12.836 -13.641 1 98.88 68 LEU A CA 1
ATOM 543 C C . LEU A 1 68 ? 5.688 -13.008 -14.68 1 98.88 68 LEU A C 1
ATOM 545 O O . LEU A 1 68 ? 5.582 -14.062 -15.305 1 98.88 68 LEU A O 1
ATOM 549 N N . CYS A 1 69 ? 4.914 -12.016 -14.828 1 98.88 69 CYS A N 1
ATOM 550 C CA . CYS A 1 69 ? 3.939 -11.984 -15.914 1 98.88 69 CYS A CA 1
ATOM 551 C C . CYS A 1 69 ? 4.48 -11.227 -17.109 1 98.88 69 CYS A C 1
ATOM 553 O O . CYS A 1 69 ? 4.727 -10.023 -17.031 1 98.88 69 CYS A O 1
ATOM 555 N N . ILE A 1 70 ? 4.648 -11.953 -18.234 1 98.81 70 ILE A N 1
ATOM 556 C CA . ILE A 1 70 ? 5.254 -11.391 -19.438 1 98.81 70 ILE A CA 1
ATOM 557 C C . ILE A 1 70 ? 4.195 -11.258 -20.531 1 98.81 70 ILE A C 1
ATOM 559 O O . ILE A 1 70 ? 3.496 -12.227 -20.844 1 98.81 70 ILE A O 1
ATOM 563 N N . ARG A 1 71 ? 4.105 -10.039 -21.016 1 98.5 71 ARG A N 1
ATOM 564 C CA . ARG A 1 71 ? 3.225 -9.797 -22.156 1 98.5 71 ARG A CA 1
ATOM 565 C C . ARG A 1 71 ? 3.822 -10.359 -23.438 1 98.5 71 ARG A C 1
ATOM 567 O O . ARG A 1 71 ? 4.969 -10.062 -23.781 1 98.5 71 ARG A O 1
ATOM 574 N N . GLU A 1 72 ? 3.098 -11.094 -24.188 1 96.88 72 GLU A N 1
ATOM 575 C CA . GLU A 1 72 ? 3.611 -11.867 -25.312 1 96.88 72 GLU A CA 1
ATOM 576 C C . GLU A 1 72 ? 4.02 -10.953 -26.469 1 96.88 72 GLU A C 1
ATOM 578 O O . GLU A 1 72 ? 5.031 -11.188 -27.125 1 96.88 72 GLU A O 1
ATOM 583 N N . 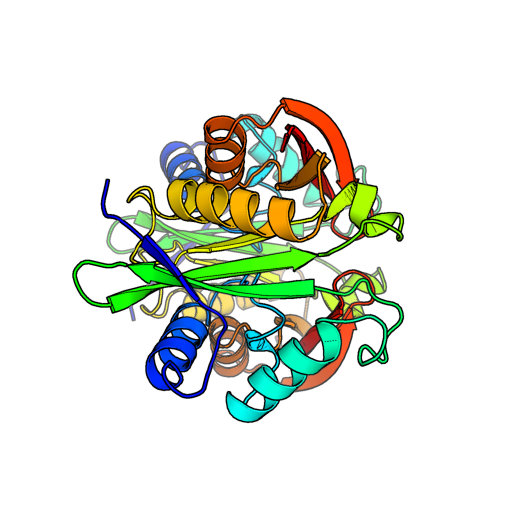LYS A 1 73 ? 3.299 -9.867 -26.703 1 96.44 73 LYS A N 1
ATOM 584 C CA . LYS A 1 73 ? 3.463 -9.062 -27.906 1 96.44 73 LYS A CA 1
ATOM 585 C C . LYS A 1 73 ? 4.836 -8.391 -27.938 1 96.44 73 LYS A C 1
ATOM 587 O O . LYS A 1 73 ? 5.43 -8.227 -29.016 1 96.44 73 LYS A O 1
ATOM 592 N N . ASP A 1 74 ? 5.414 -8.109 -26.844 1 97.06 74 ASP A N 1
ATOM 593 C CA . ASP A 1 74 ? 6.672 -7.367 -26.844 1 97.06 74 ASP A CA 1
ATOM 594 C C . ASP A 1 74 ? 7.613 -7.883 -25.766 1 97.06 74 ASP A C 1
ATOM 596 O O . ASP A 1 74 ? 8.664 -7.297 -25.516 1 97.06 74 ASP A O 1
ATOM 600 N N . GLN A 1 75 ? 7.195 -8.914 -25.047 1 97.69 75 GLN A N 1
ATOM 601 C CA . GLN A 1 75 ? 7.996 -9.562 -24.016 1 97.69 75 GLN A CA 1
ATOM 602 C C . GLN A 1 75 ? 8.312 -8.609 -22.875 1 97.69 75 GLN A C 1
ATOM 604 O O . GLN A 1 75 ? 9.391 -8.672 -22.281 1 97.69 75 GLN A O 1
ATOM 609 N N . GLN A 1 76 ? 7.379 -7.766 -22.609 1 98.12 76 GLN A N 1
ATOM 610 C CA . GLN A 1 76 ? 7.516 -6.836 -21.484 1 98.12 76 GLN A CA 1
ATOM 611 C C . GLN A 1 76 ? 6.93 -7.426 -20.219 1 98.12 76 GLN A C 1
ATOM 613 O O . GLN A 1 76 ? 5.867 -8.055 -20.234 1 98.12 76 GLN A O 1
ATOM 618 N N . MET A 1 77 ? 7.684 -7.262 -19.109 1 98.69 77 MET A N 1
ATOM 619 C CA . MET A 1 77 ? 7.156 -7.617 -17.797 1 98.69 77 MET A CA 1
ATOM 620 C C . MET A 1 77 ? 6.055 -6.648 -17.375 1 98.69 77 MET A C 1
ATOM 622 O O . MET A 1 77 ? 6.301 -5.453 -17.219 1 98.69 77 MET A O 1
ATOM 626 N N . VAL A 1 78 ? 4.84 -7.195 -17.156 1 98.62 78 VAL A N 1
ATOM 627 C CA . VAL A 1 78 ? 3.729 -6.305 -16.828 1 98.62 78 VAL A CA 1
ATOM 628 C C . VAL A 1 78 ? 3.215 -6.617 -15.422 1 98.62 78 VAL A C 1
ATOM 630 O O . VAL A 1 78 ? 2.443 -5.848 -14.844 1 98.62 78 VAL A O 1
ATOM 633 N N . GLY A 1 79 ? 3.695 -7.777 -14.867 1 98.75 79 GLY A N 1
ATOM 634 C CA . GLY A 1 79 ? 3.188 -8.148 -13.562 1 98.75 79 GLY A CA 1
ATOM 635 C C . GLY A 1 79 ? 4.09 -9.125 -12.828 1 98.75 79 GLY A C 1
ATOM 636 O O . GLY A 1 79 ? 5.105 -9.57 -13.367 1 98.75 79 GLY A O 1
ATOM 637 N N . ILE A 1 80 ? 3.742 -9.383 -11.586 1 98.88 80 ILE A N 1
ATOM 638 C CA . ILE A 1 80 ? 4.418 -10.344 -10.719 1 98.88 80 ILE A CA 1
ATOM 639 C C . ILE A 1 80 ? 3.414 -10.953 -9.742 1 98.88 80 ILE A C 1
ATOM 641 O O . ILE A 1 80 ? 2.467 -10.281 -9.32 1 98.88 80 ILE A O 1
ATOM 645 N N . CYS A 1 81 ? 3.586 -12.211 -9.461 1 98.81 81 CYS A N 1
ATOM 646 C CA . CYS A 1 81 ? 2.725 -12.828 -8.453 1 98.81 81 CYS A CA 1
ATOM 647 C C . CYS A 1 81 ? 3.473 -13.906 -7.684 1 98.81 81 CYS A C 1
ATOM 649 O O . CYS A 1 81 ? 4.457 -14.461 -8.18 1 98.81 81 CYS A O 1
ATOM 651 N N . THR A 1 82 ? 3.066 -14.117 -6.504 1 98.69 82 THR A N 1
ATOM 652 C CA . THR A 1 82 ? 3.572 -15.18 -5.637 1 98.69 82 THR A CA 1
ATOM 653 C C . THR A 1 82 ? 2.436 -16.094 -5.176 1 98.69 82 THR A C 1
ATOM 655 O O . THR A 1 82 ? 1.356 -15.609 -4.82 1 98.69 82 THR A O 1
ATOM 658 N N . ILE A 1 83 ? 2.645 -17.391 -5.262 1 98.69 83 ILE A N 1
ATOM 659 C CA . ILE A 1 83 ? 1.702 -18.422 -4.812 1 98.69 83 ILE A CA 1
ATOM 660 C C . ILE A 1 83 ? 2.256 -19.125 -3.58 1 98.69 83 ILE A C 1
ATOM 662 O O . ILE A 1 83 ? 3.266 -19.828 -3.664 1 98.69 83 ILE A O 1
ATOM 666 N N . ARG A 1 84 ? 1.644 -18.891 -2.453 1 98.06 84 ARG A N 1
ATOM 667 C CA . ARG A 1 84 ? 1.963 -19.656 -1.251 1 98.06 84 ARG A CA 1
ATOM 668 C C . ARG A 1 84 ? 1.372 -21.062 -1.322 1 98.06 84 ARG A C 1
ATOM 670 O O . ARG A 1 84 ? 0.201 -21.219 -1.668 1 98.06 84 ARG A O 1
ATOM 677 N N . HIS A 1 85 ? 2.104 -22.047 -0.995 1 97.75 85 HIS A N 1
ATOM 678 C CA . HIS A 1 85 ? 1.759 -23.438 -1.287 1 97.75 85 HIS A CA 1
ATOM 679 C C . HIS A 1 85 ? 0.755 -23.984 -0.275 1 97.75 85 HIS A C 1
ATOM 681 O O . HIS A 1 85 ? 0.086 -24.984 -0.534 1 97.75 85 HIS A O 1
ATOM 687 N N . ASP A 1 86 ? 0.698 -23.312 0.884 1 96.62 86 ASP A N 1
ATOM 688 C CA . ASP A 1 86 ? -0.264 -23.734 1.896 1 96.62 86 ASP A CA 1
ATOM 689 C C . ASP A 1 86 ? -0.66 -22.578 2.803 1 96.62 86 ASP A C 1
ATOM 691 O O . ASP A 1 86 ? -0.095 -21.484 2.705 1 96.62 86 ASP A O 1
ATOM 695 N N . LEU A 1 87 ? -1.715 -22.828 3.574 1 96.38 87 LEU A N 1
ATOM 696 C CA . LEU A 1 87 ? -2.209 -21.859 4.543 1 96.38 87 LEU A CA 1
ATOM 697 C C . LEU A 1 87 ? -2.092 -22.406 5.965 1 96.38 87 LEU A C 1
ATOM 699 O O . LEU A 1 87 ? -3.041 -22.312 6.746 1 96.38 87 LEU A O 1
ATOM 703 N N . ASN A 1 88 ? -0.981 -22.891 6.324 1 93.56 88 ASN A N 1
ATOM 704 C CA . ASN A 1 88 ? -0.793 -23.594 7.59 1 93.56 88 ASN A CA 1
ATOM 705 C C . ASN A 1 88 ? -0.726 -22.625 8.766 1 93.56 88 ASN A C 1
ATOM 707 O O . ASN A 1 88 ? -0.842 -23.031 9.922 1 93.56 88 ASN A O 1
ATOM 711 N N . HIS A 1 89 ? -0.561 -21.391 8.523 1 91.62 89 HIS A N 1
ATOM 712 C CA . HIS A 1 89 ? -0.576 -20.359 9.562 1 91.62 89 HIS A CA 1
ATOM 713 C C . HIS A 1 89 ? -1.893 -19.594 9.562 1 91.62 89 HIS A C 1
ATOM 715 O O . HIS A 1 89 ? -2.402 -19.234 8.5 1 91.62 89 HIS A O 1
ATOM 721 N N . GLU A 1 90 ? -2.342 -19.297 10.703 1 91.88 90 GLU A N 1
ATOM 722 C CA . GLU A 1 90 ? -3.664 -18.688 10.844 1 91.88 90 GLU A CA 1
ATOM 723 C C . GLU A 1 90 ? -3.736 -17.344 10.141 1 91.88 90 GLU A C 1
ATOM 725 O O . GLU A 1 90 ? -4.77 -16.984 9.562 1 91.88 90 GLU A O 1
ATOM 730 N N . HIS A 1 91 ? -2.689 -16.594 10.227 1 91.12 91 HIS A N 1
ATOM 731 C CA . HIS A 1 91 ? -2.727 -15.273 9.617 1 91.12 91 HIS A CA 1
ATOM 732 C C . HIS A 1 91 ? -2.875 -15.367 8.102 1 91.12 91 HIS A C 1
ATOM 734 O O . HIS A 1 91 ? -3.5 -14.5 7.48 1 91.12 91 HIS A O 1
ATOM 740 N N . LEU A 1 92 ? -2.352 -16.453 7.523 1 94 92 LEU A N 1
ATOM 741 C CA . LEU A 1 92 ? -2.508 -16.656 6.086 1 94 92 LEU A CA 1
ATOM 742 C C . LEU A 1 92 ? -3.965 -16.938 5.73 1 94 92 LEU A C 1
ATOM 744 O O . LEU A 1 92 ? -4.508 -16.328 4.801 1 94 92 LEU A O 1
ATOM 748 N N . LYS A 1 93 ? -4.602 -17.75 6.566 1 96 93 LYS A N 1
ATOM 749 C CA . LYS A 1 93 ? -5.992 -18.125 6.328 1 96 93 LYS A CA 1
ATOM 750 C C . LYS A 1 93 ? -6.938 -16.953 6.559 1 96 93 LYS A C 1
ATOM 752 O O . LYS A 1 93 ? -7.977 -16.844 5.902 1 96 93 LYS A O 1
ATOM 757 N N . ASN A 1 94 ? -6.535 -16.109 7.391 1 95.31 94 ASN A N 1
ATOM 758 C CA . ASN A 1 94 ? -7.465 -15.062 7.812 1 95.31 94 ASN A CA 1
ATOM 759 C C . ASN A 1 94 ? -7.289 -13.789 6.992 1 95.31 94 ASN A C 1
ATOM 761 O O . ASN A 1 94 ? -8.266 -13.117 6.656 1 95.31 94 ASN A O 1
ATOM 765 N N . TYR A 1 95 ? -6.008 -13.5 6.574 1 94.44 95 TYR A N 1
ATOM 766 C CA . TYR A 1 95 ? -5.824 -12.125 6.113 1 94.44 95 TYR A CA 1
ATOM 767 C C . TYR A 1 95 ? -5.027 -12.094 4.812 1 94.44 95 TYR A C 1
ATOM 769 O O . TYR A 1 95 ? -5.004 -11.078 4.117 1 94.44 95 TYR A O 1
ATOM 777 N N . ILE A 1 96 ? -4.301 -13.164 4.387 1 95.12 96 ILE A N 1
ATOM 778 C CA . ILE A 1 96 ? -3.283 -13.062 3.346 1 95.12 96 ILE A CA 1
ATOM 779 C C . ILE A 1 96 ? -3.674 -13.93 2.154 1 95.12 96 ILE A C 1
ATOM 781 O O . ILE A 1 96 ? -3.752 -13.445 1.021 1 95.12 96 ILE A O 1
ATOM 785 N N . GLY A 1 97 ? -3.98 -15.219 2.408 1 97.94 97 GLY A N 1
ATOM 786 C CA . GLY A 1 97 ? -4.383 -16.141 1.359 1 97.94 97 GLY A CA 1
ATOM 787 C C . GLY A 1 97 ? -3.211 -16.719 0.589 1 97.94 97 GLY A C 1
ATOM 788 O O . GLY A 1 97 ? -2.062 -16.625 1.027 1 97.94 97 GLY A O 1
ATOM 789 N N . HIS A 1 98 ? -3.482 -17.359 -0.549 1 98.62 98 HIS A N 1
ATOM 790 C CA . HIS A 1 98 ? -2.516 -18.125 -1.327 1 98.62 98 HIS A CA 1
ATOM 791 C C . HIS A 1 98 ? -1.761 -17.219 -2.305 1 98.62 98 HIS A C 1
ATOM 793 O O . HIS A 1 98 ? -0.57 -17.438 -2.551 1 98.62 98 HIS A O 1
ATOM 799 N N . ILE A 1 99 ? -2.504 -16.25 -2.857 1 98.75 99 ILE A N 1
ATOM 800 C CA . ILE A 1 99 ? -1.897 -15.578 -4.004 1 98.75 99 ILE A CA 1
ATOM 801 C C . ILE A 1 99 ? -1.893 -14.07 -3.777 1 98.75 99 ILE A C 1
ATOM 803 O O . ILE A 1 99 ? -2.916 -13.484 -3.408 1 98.75 99 ILE A O 1
ATOM 807 N N . GLY A 1 100 ? -0.799 -13.453 -3.926 1 98.12 100 GLY A N 1
ATOM 808 C CA . GLY A 1 100 ? -0.624 -12.016 -4.051 1 98.12 100 GLY A CA 1
ATOM 809 C C . GLY A 1 100 ? -0.049 -11.602 -5.395 1 98.12 100 GLY A C 1
ATOM 810 O O . GLY A 1 100 ? 0.736 -12.336 -5.992 1 98.12 100 GLY A O 1
ATOM 811 N N . TYR A 1 101 ? -0.42 -10.406 -5.793 1 98.38 101 TYR A N 1
ATOM 812 C CA . TYR A 1 101 ? 0.061 -9.992 -7.105 1 98.38 101 TYR A CA 1
ATOM 813 C C . TYR A 1 101 ? 0.057 -8.469 -7.23 1 98.38 101 TYR A C 1
ATOM 815 O O . TYR A 1 101 ? -0.58 -7.777 -6.434 1 98.38 101 TYR A O 1
ATOM 823 N N . SER A 1 102 ? 0.799 -8 -8.188 1 97.75 102 SER A N 1
ATOM 824 C CA . SER A 1 102 ? 0.843 -6.598 -8.594 1 97.75 102 SER A CA 1
ATOM 825 C C . SER A 1 102 ? 0.994 -6.461 -10.102 1 97.75 102 SER A C 1
ATOM 827 O O . SER A 1 102 ? 1.521 -7.359 -10.766 1 97.75 102 SER A O 1
ATOM 829 N N . ILE A 1 103 ? 0.439 -5.359 -10.633 1 97.88 103 ILE A N 1
ATOM 830 C CA . ILE A 1 103 ? 0.606 -4.957 -12.023 1 97.88 103 ILE A CA 1
ATOM 831 C C . ILE A 1 103 ? 1.376 -3.641 -12.094 1 97.88 103 ILE A C 1
ATOM 833 O O . ILE A 1 103 ? 1.164 -2.748 -11.266 1 97.88 103 ILE A O 1
ATOM 837 N N . HIS A 1 104 ? 2.264 -3.594 -13.039 1 97.5 104 HIS A N 1
ATOM 838 C CA . HIS A 1 104 ? 3.008 -2.357 -13.258 1 97.5 104 HIS A CA 1
ATOM 839 C C . HIS A 1 104 ? 2.078 -1.149 -13.273 1 97.5 104 HIS A C 1
ATOM 841 O O . HIS A 1 104 ? 1.046 -1.167 -13.945 1 97.5 104 HIS A O 1
ATOM 847 N N . PRO A 1 105 ? 2.469 -0.105 -12.531 1 94.56 105 PRO A N 1
ATOM 848 C CA . PRO A 1 105 ? 1.568 1.045 -12.414 1 94.56 105 PRO A CA 1
ATOM 849 C C . PRO A 1 105 ? 1.141 1.601 -13.773 1 94.56 105 PRO A C 1
ATOM 851 O O . PRO A 1 105 ? -0.026 1.954 -13.961 1 94.56 105 PRO A O 1
ATOM 854 N N . GLU A 1 106 ? 1.947 1.577 -14.773 1 94.12 106 GLU A N 1
ATOM 855 C CA . GLU A 1 106 ? 1.653 2.162 -16.078 1 94.12 106 GLU A CA 1
ATOM 856 C C . GLU A 1 106 ? 0.884 1.182 -16.953 1 94.12 106 GLU A C 1
ATOM 858 O O . GLU A 1 106 ? 0.468 1.53 -18.062 1 94.12 106 GLU A O 1
ATOM 863 N N . GLU A 1 107 ? 0.717 -0.036 -16.5 1 96.38 107 GLU A N 1
ATOM 864 C CA . GLU A 1 107 ? 0.057 -1.063 -17.297 1 96.38 107 GLU A CA 1
ATOM 865 C C . GLU A 1 107 ? -1.274 -1.476 -16.672 1 96.38 107 GLU A C 1
ATOM 867 O O . GLU A 1 107 ? -1.866 -2.482 -17.078 1 96.38 107 GLU A O 1
ATOM 872 N N . ARG A 1 108 ? -1.745 -0.689 -15.703 1 94.81 108 ARG A N 1
ATOM 873 C CA . ARG A 1 108 ? -3 -1.004 -15.023 1 94.81 108 ARG A CA 1
ATOM 874 C C . ARG A 1 108 ? -4.199 -0.629 -15.891 1 94.81 108 ARG A C 1
ATOM 876 O O . ARG A 1 108 ? -4.051 0.065 -16.906 1 94.81 108 ARG A O 1
ATOM 883 N N . ARG A 1 109 ? -5.289 -1.279 -15.578 1 92.62 109 ARG A N 1
ATOM 884 C CA . ARG A 1 109 ? -6.574 -1.039 -16.234 1 92.62 109 ARG A CA 1
ATOM 885 C C . ARG A 1 109 ? -6.562 -1.537 -17.672 1 92.62 109 ARG A C 1
ATOM 887 O O . ARG A 1 109 ? -7.223 -0.963 -18.531 1 92.62 109 ARG A O 1
ATOM 894 N N . LYS A 1 110 ? -5.672 -2.48 -17.969 1 95.38 110 LYS A N 1
ATOM 895 C CA . LYS A 1 110 ? -5.59 -3.068 -19.297 1 95.38 110 LYS A CA 1
ATOM 896 C C . LYS A 1 110 ? -5.949 -4.551 -19.266 1 95.38 110 LYS A C 1
ATOM 898 O O . LYS A 1 110 ? -5.734 -5.266 -20.25 1 95.38 110 LYS A O 1
ATOM 903 N N . GLY A 1 111 ? -6.352 -5.039 -18.094 1 96.44 111 GLY A N 1
ATOM 904 C CA . GLY A 1 111 ? -6.824 -6.41 -17.984 1 96.44 111 GLY A CA 1
ATOM 905 C C . GLY A 1 111 ? -5.738 -7.391 -17.594 1 96.44 111 GLY A C 1
ATOM 906 O O . GLY A 1 111 ? -5.992 -8.594 -17.469 1 96.44 111 GLY A O 1
ATOM 907 N N . TYR A 1 112 ? -4.566 -6.914 -17.266 1 98 112 TYR A N 1
ATOM 908 C CA . TYR A 1 112 ? -3.432 -7.801 -17.031 1 98 112 TYR A CA 1
ATOM 909 C C . TYR A 1 112 ? -3.568 -8.508 -15.68 1 98 112 TYR A C 1
ATOM 911 O O . TYR A 1 112 ? -3.129 -9.648 -15.523 1 98 112 TYR A O 1
ATOM 919 N N . ALA A 1 113 ? -4.195 -7.879 -14.742 1 97.94 113 ALA A N 1
ATOM 920 C CA . ALA A 1 113 ? -4.375 -8.523 -13.445 1 97.94 113 ALA A CA 1
ATOM 921 C C . ALA A 1 113 ? -5.277 -9.75 -13.57 1 97.94 113 ALA A C 1
ATOM 923 O O . ALA A 1 113 ? -4.969 -10.812 -13.016 1 97.94 113 ALA A O 1
ATOM 924 N N . THR A 1 114 ? -6.348 -9.547 -14.281 1 98 114 THR A N 1
ATOM 925 C CA . THR A 1 114 ? -7.281 -10.648 -14.492 1 98 114 THR A CA 1
ATOM 926 C C . THR A 1 114 ? -6.594 -11.805 -15.203 1 98 114 THR A C 1
ATOM 928 O O . THR A 1 114 ? -6.711 -12.961 -14.781 1 98 114 THR A O 1
ATOM 931 N N . GLU A 1 115 ? -5.859 -11.5 -16.25 1 98.12 115 GLU A N 1
ATOM 932 C CA . GLU A 1 115 ? -5.148 -12.516 -17.016 1 98.12 115 GLU A CA 1
ATOM 933 C C . GLU A 1 115 ? -4.066 -13.188 -16.172 1 98.12 115 GLU A C 1
ATOM 935 O O . GLU A 1 115 ? -3.928 -14.406 -16.188 1 98.12 115 GLU A O 1
ATOM 940 N N . GLN A 1 116 ? -3.344 -12.453 -15.422 1 98.5 116 GLN A N 1
ATOM 941 C CA . GLN A 1 116 ? -2.293 -12.984 -14.555 1 98.5 116 GLN A CA 1
ATOM 942 C C . GLN A 1 116 ? -2.865 -13.938 -13.508 1 98.5 116 GLN A C 1
ATOM 944 O O . GLN A 1 116 ? -2.312 -15.016 -13.273 1 98.5 116 GLN A O 1
ATOM 949 N N . LEU A 1 117 ? -3.963 -13.531 -12.867 1 98.38 117 LEU A N 1
ATOM 950 C CA . LEU A 1 117 ? -4.566 -14.398 -11.867 1 98.38 117 LEU A CA 1
ATOM 951 C C . LEU A 1 117 ? -5.07 -15.688 -12.5 1 98.38 117 LEU A C 1
ATOM 953 O O . LEU A 1 117 ? -4.918 -16.766 -11.922 1 98.38 117 LEU A O 1
ATOM 957 N N . ARG A 1 118 ? -5.629 -15.562 -13.695 1 98.12 118 ARG A N 1
ATOM 958 C CA . ARG A 1 118 ? -6.078 -16.766 -14.398 1 98.12 118 ARG A CA 1
ATOM 959 C C . ARG A 1 118 ? -4.934 -17.75 -14.578 1 98.12 118 ARG A C 1
ATOM 961 O O . ARG A 1 118 ? -5.078 -18.938 -14.273 1 98.12 118 ARG A O 1
ATOM 968 N N . ILE A 1 119 ? -3.842 -17.297 -15.062 1 98.44 119 ILE A N 1
ATOM 969 C CA . ILE A 1 119 ? -2.703 -18.172 -15.32 1 98.44 119 ILE A CA 1
ATOM 970 C C . ILE A 1 119 ? -2.107 -18.641 -13.992 1 98.44 119 ILE A C 1
ATOM 972 O O . ILE A 1 119 ? -1.669 -19.797 -13.875 1 98.44 119 ILE A O 1
ATOM 976 N N . ALA A 1 120 ? -2.088 -17.766 -12.969 1 98.69 120 ALA A N 1
ATOM 977 C CA . ALA A 1 120 ? -1.592 -18.141 -11.648 1 98.69 120 ALA A CA 1
ATOM 978 C C . ALA A 1 120 ? -2.41 -19.297 -11.062 1 98.69 120 ALA A C 1
ATOM 980 O O . ALA A 1 120 ? -1.87 -20.156 -10.367 1 98.69 120 ALA A O 1
ATOM 981 N N . LEU A 1 121 ? -3.707 -19.25 -11.32 1 98.69 121 LEU A N 1
ATOM 982 C CA . LEU A 1 121 ? -4.574 -20.328 -10.836 1 98.69 121 LEU A CA 1
ATOM 983 C C . LEU A 1 121 ? -4.219 -21.656 -11.492 1 98.69 121 LEU A C 1
ATOM 985 O O . LEU A 1 121 ? -4.289 -22.703 -10.852 1 98.69 121 LEU A O 1
ATOM 989 N N . LEU A 1 122 ? -3.822 -21.609 -12.758 1 98.19 122 LEU A N 1
ATOM 990 C CA . LEU A 1 122 ? -3.342 -22.828 -13.422 1 98.19 122 LEU A CA 1
ATOM 991 C C . LEU A 1 122 ? -2.064 -23.328 -12.758 1 98.19 122 LEU A C 1
ATOM 993 O O . LEU A 1 122 ? -1.907 -24.547 -12.555 1 98.19 122 LEU A O 1
ATOM 997 N N . GLU A 1 123 ? -1.178 -22.453 -12.383 1 98.38 123 GLU A N 1
ATOM 998 C CA . GLU A 1 123 ? 0.04 -22.828 -11.672 1 98.38 123 GLU A CA 1
ATOM 999 C C . GLU A 1 123 ? -0.279 -23.406 -10.297 1 98.38 123 GLU A C 1
ATOM 1001 O O . GLU A 1 123 ? 0.341 -24.375 -9.859 1 98.38 123 GLU A O 1
ATOM 1006 N N . ALA A 1 124 ? -1.218 -22.766 -9.609 1 98.44 124 ALA A N 1
ATOM 1007 C CA . ALA A 1 124 ? -1.632 -23.234 -8.297 1 98.44 124 ALA A CA 1
ATOM 1008 C C . ALA A 1 124 ? -2.174 -24.656 -8.375 1 98.44 124 ALA A C 1
ATOM 1010 O O . ALA A 1 124 ? -1.928 -25.484 -7.48 1 98.44 124 ALA A O 1
ATOM 1011 N N . LYS A 1 125 ? -2.861 -24.969 -9.453 1 97.81 125 LYS A N 1
ATOM 1012 C CA . LYS A 1 125 ? -3.387 -26.312 -9.672 1 97.81 125 LYS A CA 1
ATOM 1013 C C . LYS A 1 125 ? -2.258 -27.344 -9.789 1 97.81 125 LYS A C 1
ATOM 1015 O O . LYS A 1 125 ? -2.324 -28.422 -9.203 1 97.81 125 LYS A O 1
ATOM 1020 N N . LYS A 1 126 ? -1.256 -26.969 -10.492 1 96.94 126 LYS A N 1
ATOM 1021 C CA . LYS A 1 126 ? -0.097 -27.844 -10.648 1 96.94 126 LYS A CA 1
ATOM 1022 C C . LYS A 1 126 ? 0.563 -28.125 -9.305 1 96.94 126 LYS A C 1
ATOM 1024 O O . LYS A 1 126 ? 1.177 -29.188 -9.117 1 96.94 126 LYS A O 1
ATOM 1029 N N . LEU A 1 127 ? 0.389 -27.234 -8.352 1 96.06 127 LEU A N 1
ATOM 1030 C CA . LEU A 1 127 ? 0.979 -27.344 -7.02 1 96.06 127 LEU A CA 1
ATOM 1031 C C . LEU A 1 127 ? 0.07 -28.141 -6.09 1 96.06 127 LEU A C 1
ATOM 1033 O O . LEU A 1 127 ? 0.405 -28.375 -4.926 1 96.06 127 LEU A O 1
ATOM 1037 N N . GLY A 1 128 ? -1.131 -28.469 -6.598 1 96.31 128 GLY A N 1
ATOM 1038 C CA . GLY A 1 128 ? -2.055 -29.281 -5.828 1 96.31 128 GLY A CA 1
ATOM 1039 C C . GLY A 1 128 ? -3.025 -28.453 -4.996 1 96.31 128 GLY A C 1
ATOM 1040 O O . GLY A 1 128 ? -3.658 -28.984 -4.078 1 96.31 128 GLY A O 1
ATOM 1041 N N . ILE A 1 129 ? -3.105 -27.234 -5.266 1 97.69 129 ILE A N 1
ATOM 1042 C CA . ILE A 1 129 ? -4.02 -26.375 -4.52 1 97.69 129 ILE A CA 1
ATOM 1043 C C . ILE A 1 129 ? -5.387 -26.359 -5.199 1 97.69 129 ILE A C 1
ATOM 1045 O O . ILE A 1 129 ? -5.578 -25.672 -6.203 1 97.69 129 ILE A O 1
ATOM 1049 N N . ALA A 1 130 ? -6.309 -26.984 -4.676 1 96.31 130 ALA A N 1
ATOM 1050 C CA . ALA A 1 130 ? -7.621 -27.172 -5.289 1 96.31 130 ALA A CA 1
ATOM 1051 C C . ALA A 1 130 ? -8.57 -26.031 -4.91 1 96.31 130 ALA A C 1
ATOM 1053 O O . ALA A 1 130 ? -9.523 -25.75 -5.637 1 96.31 130 ALA A O 1
ATOM 1054 N N . GLN A 1 131 ? -8.375 -25.516 -3.734 1 97.81 131 GLN A N 1
ATOM 1055 C CA . GLN A 1 131 ? -9.133 -24.359 -3.248 1 97.81 131 GLN A CA 1
ATOM 1056 C C . GLN A 1 131 ? -8.195 -23.203 -2.902 1 97.81 131 GLN A C 1
ATOM 1058 O O . GLN A 1 131 ? -7.395 -23.297 -1.972 1 97.81 131 GLN A O 1
ATOM 1063 N N . VAL A 1 132 ? -8.359 -22.203 -3.641 1 98.75 132 VAL A N 1
ATOM 1064 C CA . VAL A 1 132 ? -7.434 -21.078 -3.508 1 98.75 132 VAL A CA 1
ATOM 1065 C C . VAL A 1 132 ? -8.109 -19.938 -2.756 1 98.75 132 VAL A C 1
ATOM 1067 O O . VAL A 1 132 ? -9.211 -19.516 -3.113 1 98.75 132 VAL A O 1
ATOM 1070 N N . LEU A 1 133 ? -7.492 -19.484 -1.713 1 98.88 133 LEU A N 1
ATOM 1071 C CA . LEU A 1 133 ? -7.93 -18.297 -0.993 1 98.88 133 LEU A CA 1
ATOM 1072 C C . LEU A 1 133 ? -7.16 -17.062 -1.454 1 98.88 133 LEU A C 1
ATOM 1074 O O . LEU A 1 133 ? -5.926 -17.078 -1.496 1 98.88 133 LEU A O 1
ATOM 1078 N N . ILE A 1 134 ? -7.852 -16.047 -1.876 1 98.75 134 ILE A N 1
ATOM 1079 C CA . ILE A 1 134 ? -7.281 -14.742 -2.154 1 98.75 134 ILE A CA 1
ATOM 1080 C C . ILE A 1 134 ? -8.023 -13.672 -1.354 1 98.75 134 ILE A C 1
ATOM 1082 O O . ILE A 1 134 ? -9.258 -13.688 -1.285 1 98.75 134 ILE A O 1
ATOM 1086 N N . THR A 1 135 ? -7.262 -12.812 -0.727 1 98.19 135 THR A N 1
ATOM 1087 C CA . THR A 1 135 ? -7.871 -11.75 0.06 1 98.19 135 THR A CA 1
ATOM 1088 C C . THR A 1 135 ? -7.551 -10.383 -0.542 1 98.19 135 THR A C 1
ATOM 1090 O O . THR A 1 135 ? -6.586 -10.242 -1.293 1 98.19 135 THR A O 1
ATOM 1093 N N . ALA A 1 136 ? -8.391 -9.422 -0.329 1 97.62 136 ALA A N 1
ATOM 1094 C CA . ALA A 1 136 ? -8.203 -8.039 -0.743 1 97.62 136 ALA A CA 1
ATOM 1095 C C . ALA A 1 136 ? -8.766 -7.07 0.295 1 97.62 136 ALA A C 1
ATOM 1097 O O . ALA A 1 136 ? -9.82 -7.324 0.881 1 97.62 136 ALA A O 1
ATOM 1098 N N . ALA A 1 137 ? -8.047 -6.012 0.525 1 95.19 137 ALA A N 1
ATOM 1099 C CA . ALA A 1 137 ? -8.602 -4.969 1.379 1 95.19 137 ALA A CA 1
ATOM 1100 C C . ALA A 1 137 ? -9.898 -4.41 0.791 1 95.19 137 ALA A C 1
ATOM 1102 O O . ALA A 1 137 ? -10.086 -4.414 -0.428 1 95.19 137 ALA A O 1
ATOM 1103 N N . ASP A 1 138 ? -10.734 -3.895 1.619 1 93.5 138 ASP A N 1
ATOM 1104 C CA . ASP A 1 138 ? -12.039 -3.414 1.166 1 93.5 138 ASP A CA 1
ATOM 1105 C C . ASP A 1 138 ? -11.883 -2.186 0.271 1 93.5 138 ASP A C 1
ATOM 1107 O O . ASP A 1 138 ? -12.75 -1.909 -0.562 1 93.5 138 ASP A O 1
ATOM 1111 N N . TRP A 1 139 ? -10.742 -1.524 0.356 1 90.44 139 TRP A N 1
ATOM 1112 C CA . TRP A 1 139 ? -10.531 -0.342 -0.47 1 90.44 139 TRP A CA 1
ATOM 1113 C C . TRP A 1 139 ? -9.945 -0.725 -1.827 1 90.44 139 TRP A C 1
ATOM 1115 O O . TRP A 1 139 ? -9.922 0.091 -2.752 1 90.44 139 TRP A O 1
ATOM 1125 N N . ASN A 1 140 ? -9.391 -1.898 -1.919 1 94.19 140 ASN A N 1
ATOM 1126 C CA . ASN A 1 140 ? -8.758 -2.322 -3.16 1 94.19 140 ASN A CA 1
ATOM 1127 C C . ASN A 1 140 ? -9.773 -2.885 -4.152 1 94.19 140 ASN A C 1
ATOM 1129 O O . ASN A 1 140 ? -9.828 -4.098 -4.367 1 94.19 140 ASN A O 1
ATOM 1133 N N . ILE A 1 141 ? -10.469 -2.023 -4.801 1 94.25 141 ILE A N 1
ATOM 1134 C CA . ILE A 1 141 ? -11.578 -2.389 -5.68 1 94.25 141 ILE A CA 1
ATOM 1135 C C . ILE A 1 141 ? -11.047 -3.139 -6.898 1 94.25 141 ILE A C 1
ATOM 1137 O O . ILE A 1 141 ? -11.664 -4.094 -7.367 1 94.25 141 ILE A O 1
ATOM 1141 N N . ALA A 1 142 ? -9.875 -2.725 -7.355 1 94.94 142 ALA A N 1
ATOM 1142 C CA . ALA A 1 142 ? -9.281 -3.371 -8.523 1 94.94 142 ALA A CA 1
ATOM 1143 C C . ALA A 1 142 ? -9 -4.848 -8.25 1 94.94 142 ALA A C 1
ATOM 1145 O O . ALA A 1 142 ? -9.305 -5.707 -9.078 1 94.94 142 ALA A O 1
ATOM 1146 N N . SER A 1 143 ? -8.461 -5.137 -7.086 1 97.56 143 SER A N 1
ATOM 1147 C CA . SER A 1 143 ? -8.188 -6.523 -6.727 1 97.56 143 SER A CA 1
ATOM 1148 C C . SER A 1 143 ? -9.484 -7.32 -6.566 1 97.56 143 SER A C 1
ATOM 1150 O O . SER A 1 143 ? -9.57 -8.461 -7.016 1 97.56 143 SER A O 1
ATOM 1152 N N . GLN A 1 144 ? -10.492 -6.719 -5.949 1 97.94 144 GLN A N 1
ATOM 1153 C CA . GLN A 1 144 ? -11.781 -7.375 -5.801 1 97.94 144 GLN A CA 1
ATOM 1154 C C . GLN A 1 144 ? -12.359 -7.781 -7.156 1 97.94 144 GLN A C 1
ATOM 1156 O O . GLN A 1 144 ? -12.766 -8.922 -7.348 1 97.94 144 GLN A O 1
ATOM 1161 N N . LYS A 1 145 ? -12.328 -6.883 -8.062 1 97.81 145 LYS A N 1
ATOM 1162 C CA . LYS A 1 145 ? -12.859 -7.148 -9.398 1 97.81 145 LYS A CA 1
ATOM 1163 C C . LYS A 1 145 ? -12.078 -8.266 -10.086 1 97.81 145 LYS A C 1
ATOM 1165 O O . LYS A 1 145 ? -12.664 -9.125 -10.75 1 97.81 145 LYS A O 1
ATOM 1170 N N . THR A 1 146 ? -10.766 -8.25 -9.969 1 98.31 146 THR A N 1
ATOM 1171 C CA . THR A 1 146 ? -9.906 -9.281 -10.539 1 98.31 146 THR A CA 1
ATOM 1172 C C . THR A 1 146 ? -10.281 -10.656 -9.992 1 98.31 146 THR A C 1
ATOM 1174 O O . THR A 1 146 ? -10.422 -11.617 -10.758 1 98.31 146 THR A O 1
ATOM 1177 N N . ILE A 1 147 ? -10.461 -10.75 -8.648 1 98.69 147 ILE A N 1
ATOM 1178 C CA . ILE A 1 147 ? -10.773 -12.008 -7.977 1 98.69 147 ILE A CA 1
ATOM 1179 C C . ILE A 1 147 ? -12.125 -12.523 -8.461 1 98.69 147 ILE A C 1
ATOM 1181 O O . ILE A 1 147 ? -12.258 -13.688 -8.836 1 98.69 147 ILE A O 1
ATOM 1185 N N . LEU A 1 148 ? -13.086 -11.656 -8.477 1 98.69 148 LEU A N 1
ATOM 1186 C CA . LEU A 1 148 ? -14.438 -12.023 -8.898 1 98.69 148 LEU A CA 1
ATOM 1187 C C . LEU A 1 148 ? -14.453 -12.469 -10.352 1 98.69 148 LEU A C 1
ATOM 1189 O O . LEU A 1 148 ? -15.125 -13.445 -10.703 1 98.69 148 LEU A O 1
ATOM 1193 N N . ALA A 1 149 ? -13.727 -11.805 -11.203 1 98.25 149 ALA A N 1
ATOM 1194 C CA . ALA A 1 149 ? -13.664 -12.125 -12.625 1 98.25 149 ALA A CA 1
ATOM 1195 C C . ALA A 1 149 ? -13.078 -13.516 -12.852 1 98.25 149 ALA A C 1
ATOM 1197 O O . ALA A 1 149 ? -13.258 -14.102 -13.922 1 98.25 149 ALA A O 1
ATOM 1198 N N . ASN A 1 150 ? -12.359 -14.008 -11.875 1 98.31 150 ASN A N 1
ATOM 1199 C CA . ASN A 1 150 ? -11.758 -15.328 -11.992 1 98.31 150 ASN A CA 1
ATOM 1200 C C . ASN A 1 150 ? -12.5 -16.359 -11.148 1 98.31 150 ASN A C 1
ATOM 1202 O O . ASN A 1 150 ? -11.93 -17.391 -10.781 1 98.31 150 ASN A O 1
ATOM 1206 N N . GLY A 1 151 ? -13.688 -16.016 -10.742 1 98.31 151 GLY A N 1
ATOM 1207 C CA . GLY A 1 151 ? 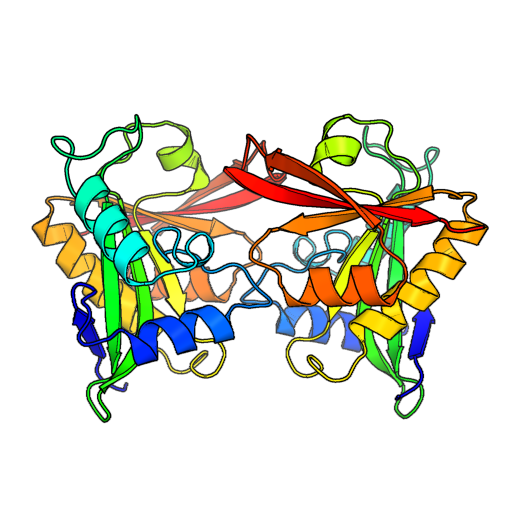-14.547 -17.016 -10.125 1 98.31 151 GLY A CA 1
ATOM 1208 C C . GLY A 1 151 ? -14.492 -16.984 -8.609 1 98.31 151 GLY A C 1
ATOM 1209 O O . GLY A 1 151 ? -14.961 -17.922 -7.945 1 98.31 151 GLY A O 1
ATOM 1210 N N . GLY A 1 152 ? -13.93 -15.938 -8.023 1 98.75 152 GLY A N 1
ATOM 1211 C CA . GLY A 1 152 ? -13.898 -15.828 -6.574 1 98.75 152 GLY A CA 1
ATOM 1212 C C . GLY A 1 152 ? -15.281 -15.727 -5.953 1 98.75 152 GLY A C 1
ATOM 1213 O O . GLY A 1 152 ? -16.156 -15.039 -6.484 1 98.75 152 GLY A O 1
ATOM 1214 N N . VAL A 1 153 ? -15.453 -16.438 -4.863 1 98.75 153 VAL A N 1
ATOM 1215 C CA . VAL A 1 153 ? -16.688 -16.375 -4.09 1 98.75 153 VAL A CA 1
ATOM 1216 C C . VAL A 1 153 ? -16.406 -15.781 -2.711 1 98.75 153 VAL A C 1
ATOM 1218 O O . VAL A 1 153 ? -15.586 -16.312 -1.952 1 98.75 153 VAL A O 1
ATOM 1221 N N . TYR A 1 154 ? -17.062 -14.75 -2.469 1 98.69 154 TYR A N 1
ATOM 1222 C CA . TYR A 1 154 ? -16.891 -14.062 -1.191 1 98.69 154 TYR A CA 1
ATOM 1223 C C . TYR A 1 154 ? -17.359 -14.938 -0.037 1 98.69 154 TYR A C 1
ATOM 1225 O O . TYR A 1 154 ? -18.438 -15.539 -0.104 1 98.69 154 TYR A O 1
ATOM 1233 N N . GLU A 1 155 ? -16.516 -14.992 0.965 1 98.62 155 GLU A N 1
ATOM 1234 C CA . GLU A 1 155 ? -16.922 -15.719 2.164 1 98.62 155 GLU A CA 1
ATOM 1235 C C . GLU A 1 155 ? -17.25 -14.758 3.305 1 98.62 155 GLU A C 1
ATOM 1237 O O . GLU A 1 155 ? -18.359 -14.766 3.832 1 98.62 155 GLU A O 1
ATOM 1242 N N . ASP A 1 156 ? -16.25 -13.938 3.77 1 98.5 156 ASP A N 1
ATOM 1243 C CA . ASP A 1 156 ? -16.453 -13.016 4.879 1 98.5 156 ASP A CA 1
ATOM 1244 C C . ASP A 1 156 ? -15.359 -11.953 4.918 1 98.5 156 ASP A C 1
ATOM 1246 O O . ASP A 1 156 ? -14.469 -11.938 4.062 1 98.5 156 ASP A O 1
ATOM 1250 N N . THR A 1 157 ? -15.633 -11.008 5.738 1 97.94 157 THR A N 1
ATOM 1251 C CA . THR A 1 157 ? -14.672 -9.945 5.992 1 97.94 157 THR A CA 1
ATOM 1252 C C . THR A 1 157 ? -14.078 -10.07 7.391 1 97.94 157 THR A C 1
ATOM 1254 O O . THR A 1 157 ? -14.805 -10.305 8.359 1 97.94 157 THR A O 1
ATOM 1257 N N . ARG A 1 158 ? -12.758 -10 7.406 1 97.31 158 ARG A N 1
ATOM 1258 C CA . ARG A 1 158 ? -12.07 -10.047 8.695 1 97.31 158 ARG A CA 1
ATOM 1259 C C . ARG A 1 158 ? -11.172 -8.828 8.883 1 97.31 158 ARG A C 1
ATOM 1261 O O . ARG A 1 158 ? -10.555 -8.352 7.934 1 97.31 158 ARG A O 1
ATOM 1268 N N . ILE A 1 159 ? -11.148 -8.391 10.125 1 92 159 ILE A N 1
ATOM 1269 C CA . ILE A 1 159 ? -10.289 -7.258 10.453 1 92 159 ILE A CA 1
ATOM 1270 C C . ILE A 1 159 ? -8.891 -7.754 10.82 1 92 159 ILE A C 1
ATOM 1272 O O . ILE A 1 159 ? -8.734 -8.539 11.758 1 92 159 ILE A O 1
ATOM 1276 N N . ASP A 1 160 ? -7.961 -7.316 10.047 1 89.25 160 ASP A N 1
ATOM 1277 C CA . ASP A 1 160 ? -6.578 -7.605 10.414 1 89.25 160 ASP A CA 1
ATOM 1278 C C . ASP A 1 160 ? -6.176 -6.84 11.672 1 89.25 160 ASP A C 1
ATOM 1280 O O . ASP A 1 160 ? -6.121 -5.609 11.664 1 89.25 160 ASP A O 1
ATOM 1284 N N . PRO A 1 161 ? -5.977 -7.461 12.695 1 81.62 161 PRO A N 1
ATOM 1285 C CA . PRO A 1 161 ? -5.723 -6.766 13.953 1 81.62 161 PRO A CA 1
ATOM 1286 C C . PRO A 1 161 ? -4.449 -5.922 13.914 1 81.62 161 PRO A C 1
ATOM 1288 O O . PRO A 1 161 ? -4.285 -5.008 14.727 1 81.62 161 PRO A O 1
ATOM 1291 N N . ASN A 1 162 ? -3.609 -6.277 13.016 1 74.88 162 ASN A N 1
ATOM 1292 C CA . ASN A 1 162 ? -2.342 -5.559 12.953 1 74.88 162 ASN A CA 1
ATOM 1293 C C . ASN A 1 162 ? -2.475 -4.262 12.156 1 74.88 162 ASN A C 1
ATOM 1295 O O . ASN A 1 162 ? -1.886 -3.242 12.523 1 74.88 162 ASN A O 1
ATOM 1299 N N . SER A 1 163 ? -3.221 -4.199 11.141 1 75.81 163 SER A N 1
ATOM 1300 C CA . SER A 1 163 ? -3.332 -3.039 10.258 1 75.81 163 SER A CA 1
ATOM 1301 C C . SER A 1 163 ? -4.688 -2.355 10.414 1 75.81 163 SER A C 1
ATOM 1303 O O . SER A 1 163 ? -4.879 -1.23 9.953 1 75.81 163 SER A O 1
ATOM 1305 N N . SER A 1 164 ? -5.59 -3.035 11.055 1 80.38 164 SER A N 1
ATOM 1306 C CA . SER A 1 164 ? -6.969 -2.58 11.203 1 80.38 164 SER A CA 1
ATOM 1307 C C . SER A 1 164 ? -7.691 -2.539 9.859 1 80.38 164 SER A C 1
ATOM 1309 O O . SER A 1 164 ? -8.781 -1.971 9.758 1 80.38 164 SER A O 1
ATOM 1311 N N . GLU A 1 165 ? -7.035 -3.125 8.914 1 86.62 165 GLU A N 1
ATOM 1312 C CA . GLU A 1 165 ? -7.668 -3.203 7.602 1 86.62 165 GLU A CA 1
ATOM 1313 C C . GLU A 1 165 ? -8.773 -4.254 7.586 1 86.62 165 GLU A C 1
ATOM 1315 O O . GLU A 1 165 ? -8.648 -5.305 8.219 1 86.62 165 GLU A O 1
ATOM 1320 N N . ARG A 1 166 ? -9.812 -3.941 6.863 1 93.38 166 ARG A N 1
ATOM 1321 C CA . ARG A 1 166 ? -10.859 -4.922 6.578 1 93.38 166 ARG A CA 1
ATOM 1322 C C . ARG A 1 166 ? -10.508 -5.758 5.352 1 93.38 166 ARG A C 1
ATOM 1324 O O . ARG A 1 166 ? -10.453 -5.238 4.234 1 93.38 166 ARG A O 1
ATOM 1331 N N . MET A 1 167 ? -10.242 -7.098 5.617 1 96.81 167 MET A N 1
ATOM 1332 C CA . MET A 1 167 ? -9.805 -7.988 4.547 1 96.81 167 MET A CA 1
ATOM 1333 C C . MET A 1 167 ? -10.953 -8.875 4.082 1 96.81 167 MET A C 1
ATOM 1335 O O . MET A 1 167 ? -11.523 -9.633 4.871 1 96.81 167 MET A O 1
ATOM 1339 N N . LEU A 1 168 ? -11.305 -8.719 2.82 1 98.31 168 LEU A N 1
ATOM 1340 C CA . LEU A 1 168 ? -12.297 -9.586 2.195 1 98.31 168 LEU A CA 1
ATOM 1341 C C . LEU A 1 168 ? -11.68 -10.906 1.763 1 98.31 168 LEU A C 1
ATOM 1343 O O . LEU A 1 168 ? -10.633 -10.922 1.101 1 98.31 168 LEU A O 1
ATOM 1347 N N . ARG A 1 169 ? -12.305 -12.023 2.135 1 98.69 169 ARG A N 1
ATOM 1348 C CA . ARG A 1 169 ? -11.805 -13.352 1.799 1 98.69 169 ARG A CA 1
ATOM 1349 C C . ARG A 1 169 ? -12.625 -13.977 0.674 1 98.69 169 ARG A C 1
ATOM 1351 O O . ARG A 1 169 ? -13.852 -14.078 0.777 1 98.69 169 ARG A O 1
ATOM 1358 N N . TYR A 1 170 ? -11.914 -14.352 -0.379 1 98.88 170 TYR A N 1
ATOM 1359 C CA . TYR A 1 170 ? -12.523 -14.992 -1.534 1 98.88 170 TYR A CA 1
ATOM 1360 C C . TYR A 1 170 ? -11.93 -16.375 -1.77 1 98.88 170 TYR A C 1
ATOM 1362 O O . TYR A 1 170 ? -10.711 -16.547 -1.72 1 98.88 170 TYR A O 1
ATOM 1370 N N . TRP A 1 171 ? -12.789 -17.328 -2.008 1 98.81 171 TRP A N 1
ATOM 1371 C CA . TRP A 1 171 ? -12.344 -18.672 -2.389 1 98.81 171 TRP A CA 1
ATOM 1372 C C . TRP A 1 171 ? -12.609 -18.938 -3.865 1 98.81 171 TRP A C 1
ATOM 1374 O O . TRP A 1 171 ? -13.672 -18.578 -4.383 1 98.81 171 TRP A O 1
ATOM 1384 N N . ILE A 1 172 ? -11.672 -19.469 -4.504 1 98.69 172 ILE A N 1
ATOM 1385 C CA . ILE A 1 172 ? -11.797 -19.891 -5.891 1 98.69 172 ILE A CA 1
ATOM 1386 C C . ILE A 1 172 ? -11.617 -21.406 -5.98 1 98.69 172 ILE A C 1
ATOM 1388 O O . ILE A 1 172 ? -10.586 -21.938 -5.559 1 98.69 172 ILE A O 1
ATOM 1392 N N . GLU A 1 173 ? -12.633 -22.078 -6.496 1 97.31 173 GLU A N 1
ATOM 1393 C CA . GLU A 1 173 ? -12.484 -23.5 -6.77 1 97.31 173 GLU A CA 1
ATOM 1394 C C . GLU A 1 173 ? -11.586 -23.75 -7.984 1 97.31 173 GLU A C 1
ATOM 1396 O O . GLU A 1 173 ? -11.875 -23.25 -9.078 1 97.31 173 GLU A O 1
ATOM 1401 N N . ASN A 1 174 ? -10.562 -24.297 -7.684 1 90.81 174 ASN A N 1
ATOM 1402 C CA . ASN A 1 174 ? -9.531 -24.516 -8.695 1 90.81 174 ASN A CA 1
ATOM 1403 C C . ASN A 1 174 ? -9.422 -25.984 -9.086 1 90.81 174 ASN A C 1
ATOM 1405 O O . ASN A 1 174 ? -8.359 -26.594 -8.945 1 90.81 174 ASN A O 1
ATOM 1409 N N . LEU A 1 175 ? -10.539 -26.547 -9.617 1 79.31 175 LEU A N 1
ATOM 1410 C CA . LEU A 1 175 ? -10.617 -27.953 -9.969 1 79.31 175 LEU A CA 1
ATOM 1411 C C . LEU A 1 175 ? -10.102 -28.203 -11.383 1 79.31 175 LEU A C 1
ATOM 1413 O O . LEU A 1 175 ? -10.227 -27.328 -12.25 1 79.31 175 LEU A O 1
ATOM 1417 N N . MET B 1 1 ? 8.664 25.703 -7.957 1 62.56 1 MET B N 1
ATOM 1418 C CA . MET B 1 1 ? 7.75 24.719 -7.398 1 62.56 1 MET B CA 1
ATOM 1419 C C . MET B 1 1 ? 6.344 25.281 -7.262 1 62.56 1 MET B C 1
ATOM 1421 O O . MET B 1 1 ? 6.18 26.484 -6.984 1 62.56 1 MET B O 1
ATOM 1425 N N . GLU B 1 2 ? 5.34 24.547 -7.836 1 81.81 2 GLU B N 1
ATOM 1426 C CA . GLU B 1 2 ? 3.973 25.047 -7.719 1 81.81 2 GLU B CA 1
ATOM 1427 C C . GLU B 1 2 ? 3.545 25.156 -6.258 1 81.81 2 GLU B C 1
ATOM 1429 O O . GLU B 1 2 ? 3.98 24.359 -5.418 1 81.81 2 GLU B O 1
ATOM 1434 N N . THR B 1 3 ? 2.898 26.266 -5.91 1 91.81 3 THR B N 1
ATOM 1435 C CA . THR B 1 3 ? 2.506 26.562 -4.539 1 91.81 3 THR B CA 1
ATOM 1436 C C . THR B 1 3 ? 1.228 25.812 -4.168 1 91.81 3 THR B C 1
ATOM 1438 O O . THR B 1 3 ? 0.331 25.656 -4.996 1 91.81 3 THR B O 1
ATOM 1441 N N . CYS B 1 4 ? 1.254 25.297 -2.918 1 98 4 CYS B N 1
ATOM 1442 C CA . CYS B 1 4 ? 0.075 24.625 -2.375 1 98 4 CYS B CA 1
ATOM 1443 C C . CYS B 1 4 ? -0.283 25.188 -1.003 1 98 4 CYS B C 1
ATOM 1445 O O . CYS B 1 4 ? 0.494 25.938 -0.412 1 98 4 CYS B O 1
ATOM 1447 N N . HIS B 1 5 ? -1.484 24.922 -0.568 1 98.31 5 HIS B N 1
ATOM 1448 C CA . HIS B 1 5 ? -1.9 25.203 0.803 1 98.31 5 HIS B CA 1
ATOM 1449 C C . HIS B 1 5 ? -2.734 24.062 1.365 1 98.31 5 HIS B C 1
ATOM 1451 O O . HIS B 1 5 ? -3.338 23.297 0.608 1 98.31 5 HIS B O 1
ATOM 1457 N N . LEU B 1 6 ? -2.715 23.922 2.697 1 98.69 6 LEU B N 1
ATOM 1458 C CA . LEU B 1 6 ? -3.52 22.906 3.365 1 98.69 6 LEU B CA 1
ATOM 1459 C C . LEU B 1 6 ? -4.859 23.484 3.816 1 98.69 6 LEU B C 1
ATOM 1461 O O . LEU B 1 6 ? -4.922 24.609 4.285 1 98.69 6 LEU B O 1
ATOM 1465 N N . VAL B 1 7 ? -5.887 22.703 3.627 1 98.69 7 VAL B N 1
ATOM 1466 C CA . VAL B 1 7 ? -7.203 23.125 4.09 1 98.69 7 VAL B CA 1
ATOM 1467 C C . VAL B 1 7 ? -7.859 22 4.879 1 98.69 7 VAL B C 1
ATOM 1469 O O . VAL B 1 7 ? -7.602 20.812 4.621 1 98.69 7 VAL B O 1
ATOM 1472 N N . VAL B 1 8 ? -8.664 22.391 5.848 1 98.56 8 VAL B N 1
ATOM 1473 C CA . VAL B 1 8 ? -9.508 21.406 6.516 1 98.56 8 VAL B CA 1
ATOM 1474 C C . VAL B 1 8 ? -10.578 20.906 5.547 1 98.56 8 VAL B C 1
ATOM 1476 O O . VAL B 1 8 ? -11.266 21.703 4.898 1 98.56 8 VAL B O 1
ATOM 1479 N N . PRO B 1 9 ? -10.711 19.562 5.453 1 98.81 9 PRO B N 1
ATOM 1480 C CA . PRO B 1 9 ? -11.719 19.047 4.535 1 98.81 9 PRO B CA 1
ATOM 1481 C C . PRO B 1 9 ? -13.133 19.531 4.867 1 98.81 9 PRO B C 1
ATOM 1483 O O . PRO B 1 9 ? -13.484 19.641 6.043 1 98.81 9 PRO B O 1
ATOM 1486 N N . SER B 1 10 ? -13.883 19.812 3.865 1 98.56 10 SER B N 1
ATOM 1487 C CA . SER B 1 10 ? -15.281 20.219 3.957 1 98.56 10 SER B CA 1
ATOM 1488 C C . SER B 1 10 ? -16.062 19.828 2.705 1 98.56 10 SER B C 1
ATOM 1490 O O . SER B 1 10 ? -15.477 19.344 1.736 1 98.56 10 SER B O 1
ATOM 1492 N N . LEU B 1 11 ? -17.344 20.094 2.773 1 98.25 11 LEU B N 1
ATOM 1493 C CA . LEU B 1 11 ? -18.188 19.719 1.651 1 98.25 11 LEU B CA 1
ATOM 1494 C C . LEU B 1 11 ? -17.859 20.562 0.418 1 98.25 11 LEU B C 1
ATOM 1496 O O . LEU B 1 11 ? -18.203 20.172 -0.703 1 98.25 11 LEU B O 1
ATOM 1500 N N . LYS B 1 12 ? -17.188 21.656 0.654 1 98.06 12 LYS B N 1
ATOM 1501 C CA . LYS B 1 12 ? -16.703 22.469 -0.465 1 98.06 12 LYS B CA 1
ATOM 1502 C C . LYS B 1 12 ? -15.844 21.641 -1.413 1 98.06 12 LYS B C 1
ATOM 1504 O O . LYS B 1 12 ? -15.836 21.875 -2.623 1 98.06 12 LYS B O 1
ATOM 1509 N N . TRP B 1 13 ? -15.188 20.672 -0.875 1 98.5 13 TRP B N 1
ATOM 1510 C CA . TRP B 1 13 ? -14.211 19.891 -1.629 1 98.5 13 TRP B CA 1
ATOM 1511 C C . TRP B 1 13 ? -14.742 18.5 -1.954 1 98.5 13 TRP B C 1
ATOM 1513 O O . TRP B 1 13 ? -13.992 17.625 -2.367 1 98.5 13 TRP B O 1
ATOM 1523 N N . LYS B 1 14 ? -16.016 18.281 -1.821 1 98.31 14 LYS B N 1
ATOM 1524 C CA . LYS B 1 14 ? -16.625 16.953 -1.878 1 98.31 14 LYS B CA 1
ATOM 1525 C C . LYS B 1 14 ? -16.266 16.234 -3.178 1 98.31 14 LYS B C 1
ATOM 1527 O O . LYS B 1 14 ? -15.805 15.102 -3.156 1 98.31 14 LYS B O 1
ATOM 1532 N N . ASN B 1 15 ? -16.422 16.922 -4.309 1 98.25 15 ASN B N 1
ATOM 1533 C CA . ASN B 1 15 ? -16.172 16.281 -5.594 1 98.25 15 ASN B CA 1
ATOM 1534 C C . ASN B 1 15 ? -14.703 15.906 -5.762 1 98.25 15 ASN B C 1
ATOM 1536 O O . ASN B 1 15 ? -14.391 14.836 -6.277 1 98.25 15 ASN B O 1
ATOM 1540 N N . GLN B 1 16 ? -13.836 16.734 -5.371 1 98.56 16 GLN B N 1
ATOM 1541 C CA . GLN B 1 16 ? -12.406 16.469 -5.477 1 98.56 16 GLN B CA 1
ATOM 1542 C C . GLN B 1 16 ? -11.984 15.359 -4.512 1 98.56 16 GLN B C 1
ATOM 1544 O O . GLN B 1 16 ? -11.125 14.539 -4.84 1 98.56 16 GLN B O 1
ATOM 1549 N N . ILE B 1 17 ? -12.625 15.336 -3.328 1 98.75 17 ILE B N 1
ATOM 1550 C CA . ILE B 1 17 ? -12.344 14.281 -2.357 1 98.75 17 ILE B CA 1
ATOM 1551 C C . ILE B 1 17 ? -12.758 12.93 -2.936 1 98.75 17 ILE B C 1
ATOM 1553 O O . ILE B 1 17 ? -12 11.953 -2.855 1 98.75 17 ILE B O 1
ATOM 1557 N N . LEU B 1 18 ? -13.898 12.883 -3.537 1 97.94 18 LEU B N 1
ATOM 1558 C CA . LEU B 1 18 ? -14.391 11.641 -4.133 1 97.94 18 LEU B CA 1
ATOM 1559 C C . LEU B 1 18 ? -13.484 11.188 -5.273 1 97.94 18 LEU B C 1
ATOM 1561 O O . LEU B 1 18 ? -13.156 10.008 -5.379 1 97.94 18 LEU B O 1
ATOM 1565 N N . ALA B 1 19 ? -13.102 12.141 -6.117 1 97.94 19 ALA B N 1
ATOM 1566 C CA . ALA B 1 19 ? -12.211 11.828 -7.23 1 97.94 19 ALA B CA 1
ATOM 1567 C C . ALA B 1 19 ? -10.859 11.32 -6.723 1 97.94 19 ALA B C 1
ATOM 1569 O O . ALA B 1 19 ? -10.281 10.391 -7.301 1 97.94 19 ALA B O 1
ATOM 1570 N N . TYR B 1 20 ? -10.375 11.922 -5.691 1 98.19 20 TYR B N 1
ATOM 1571 C CA . TYR B 1 20 ? -9.117 11.523 -5.082 1 98.19 20 TYR B CA 1
ATOM 1572 C C . TYR B 1 20 ? -9.195 10.094 -4.547 1 98.19 20 TYR B C 1
ATOM 1574 O O . TYR B 1 20 ? -8.305 9.281 -4.801 1 98.19 20 TYR B O 1
ATOM 1582 N N . LYS B 1 21 ? -10.266 9.828 -3.812 1 97.38 21 LYS B N 1
ATOM 1583 C CA . LYS B 1 21 ? -10.508 8.484 -3.295 1 97.38 21 LYS B CA 1
ATOM 1584 C C . LYS B 1 21 ? -10.523 7.457 -4.422 1 97.38 21 LYS B C 1
ATOM 1586 O O . LYS B 1 21 ? -9.906 6.398 -4.316 1 97.38 21 LYS B O 1
ATOM 1591 N N . GLU B 1 22 ? -11.172 7.77 -5.461 1 95.44 22 GLU B N 1
ATOM 1592 C CA . GLU B 1 22 ? -11.289 6.871 -6.605 1 95.44 22 GLU B CA 1
ATOM 1593 C C . GLU B 1 22 ? -9.93 6.613 -7.246 1 95.44 22 GLU B C 1
ATOM 1595 O O . GLU B 1 22 ? -9.656 5.504 -7.711 1 95.44 22 GLU B O 1
ATOM 1600 N N . ALA B 1 23 ? -9.109 7.633 -7.27 1 95 23 ALA B N 1
ATOM 1601 C CA . ALA B 1 23 ? -7.781 7.508 -7.871 1 95 23 ALA B CA 1
ATOM 1602 C C . ALA B 1 23 ? -6.926 6.508 -7.102 1 95 23 ALA B C 1
ATOM 1604 O O . ALA B 1 23 ? -5.938 5.992 -7.633 1 95 23 ALA B O 1
ATOM 1605 N N . PHE B 1 24 ? -7.309 6.191 -5.871 1 95.31 24 PHE B N 1
ATOM 1606 C CA . PHE B 1 24 ? -6.551 5.277 -5.023 1 95.31 24 PHE B CA 1
ATOM 1607 C C . PHE B 1 24 ? -7.234 3.916 -4.953 1 95.31 24 PHE B C 1
ATOM 1609 O O . PHE B 1 24 ? -7.004 3.148 -4.016 1 95.31 24 PHE B O 1
ATOM 1616 N N . SER B 1 25 ? -8 3.594 -5.898 1 91.38 25 SER B N 1
ATOM 1617 C CA . SER B 1 25 ? -8.773 2.354 -5.91 1 91.38 25 SER B CA 1
ATOM 1618 C C . SER B 1 25 ? -7.863 1.139 -6.051 1 91.38 25 SER B C 1
ATOM 1620 O O . SER B 1 25 ? -8.312 -0 -5.906 1 91.38 25 SER B O 1
ATOM 1622 N N . ASN B 1 26 ? -6.496 1.393 -6.23 1 89.19 26 ASN B N 1
ATOM 1623 C CA . ASN B 1 26 ? -5.586 0.267 -6.414 1 89.19 26 ASN B CA 1
ATOM 1624 C C . ASN B 1 26 ? -4.422 0.321 -5.434 1 89.19 26 ASN B C 1
ATOM 1626 O O . ASN B 1 26 ? -3.486 -0.479 -5.527 1 89.19 26 ASN B O 1
ATOM 1630 N N . GLU B 1 27 ? -4.445 1.281 -4.594 1 91.31 27 GLU B N 1
ATOM 1631 C CA . GLU B 1 27 ? -3.344 1.414 -3.645 1 91.31 27 GLU B CA 1
ATOM 1632 C C . GLU B 1 27 ? -3.814 2.053 -2.34 1 91.31 27 GLU B C 1
ATOM 1634 O O . GLU B 1 27 ? -4.855 2.713 -2.305 1 91.31 27 GLU B O 1
ATOM 1639 N N . HIS B 1 28 ? -3.086 1.839 -1.323 1 92 28 HIS B N 1
ATOM 1640 C CA . HIS B 1 28 ? -3.416 2.373 -0.007 1 92 28 HIS B CA 1
ATOM 1641 C C . HIS B 1 28 ? -3.26 3.891 0.027 1 92 28 HIS B C 1
ATOM 1643 O O . HIS B 1 28 ? -2.283 4.43 -0.499 1 92 28 HIS B O 1
ATOM 1649 N N . LEU B 1 29 ? -4.219 4.516 0.617 1 95.44 29 LEU B N 1
ATOM 1650 C CA . LEU B 1 29 ? -4.219 5.965 0.785 1 95.44 29 LEU B CA 1
ATOM 1651 C C . LEU B 1 29 ? -3.631 6.355 2.137 1 95.44 29 LEU B C 1
ATOM 1653 O O . LEU B 1 29 ? -4.371 6.645 3.08 1 95.44 29 LEU B O 1
ATOM 1657 N N . HIS B 1 30 ? -2.332 6.438 2.26 1 94.56 30 HIS B N 1
ATOM 1658 C CA . HIS B 1 30 ? -1.657 6.824 3.494 1 94.56 30 HIS B CA 1
ATOM 1659 C C . HIS B 1 30 ? -2.025 8.25 3.896 1 94.56 30 HIS B C 1
ATOM 1661 O O . HIS B 1 30 ? -2.082 9.141 3.049 1 94.56 30 HIS B O 1
ATOM 1667 N N . GLY B 1 31 ? -2.299 8.5 5.125 1 96.56 31 GLY B N 1
ATOM 1668 C CA . GLY B 1 31 ? -2.609 9.836 5.613 1 96.56 31 GLY B CA 1
ATOM 1669 C C . GLY B 1 31 ? -3.992 10.312 5.207 1 96.56 31 GLY B C 1
ATOM 1670 O O . GLY B 1 31 ? -4.266 11.516 5.203 1 96.56 31 GLY B O 1
ATOM 1671 N N . GLY B 1 32 ? -4.82 9.398 4.859 1 97.5 32 GLY B N 1
ATOM 1672 C CA . GLY B 1 32 ? -6.125 9.766 4.328 1 97.5 32 GLY B CA 1
ATOM 1673 C C . GLY B 1 32 ? -7.199 9.852 5.395 1 97.5 32 GLY B C 1
ATOM 1674 O O . GLY B 1 32 ? -8.375 10.062 5.082 1 97.5 32 GLY B O 1
ATOM 1675 N N . GLY B 1 33 ? -6.836 9.633 6.645 1 95.81 33 GLY B N 1
ATOM 1676 C CA . GLY B 1 33 ? -7.82 9.695 7.715 1 95.81 33 GLY B CA 1
ATOM 1677 C C . GLY B 1 33 ? -8.922 8.664 7.566 1 95.81 33 GLY B C 1
ATOM 1678 O O . GLY B 1 33 ? -10.086 8.945 7.844 1 95.81 33 GLY B O 1
ATOM 1679 N N . LYS B 1 34 ? -8.672 7.566 6.953 1 94.25 34 LYS B N 1
ATOM 1680 C CA . LYS B 1 34 ? -9.594 6.453 6.75 1 94.25 34 LYS B CA 1
ATOM 1681 C C . LYS B 1 34 ? -10.594 6.762 5.641 1 94.25 34 LYS B C 1
ATOM 1683 O O . LYS B 1 34 ? -11.656 6.141 5.559 1 94.25 34 LYS B O 1
ATOM 1688 N N . LEU B 1 35 ? -10.297 7.672 4.816 1 97.25 35 LEU B N 1
ATOM 1689 C CA . LEU B 1 35 ? -11.18 8.07 3.729 1 97.25 35 LEU B CA 1
ATOM 1690 C C . LEU B 1 35 ? -11.664 6.852 2.945 1 97.25 35 LEU B C 1
ATOM 1692 O O . LEU B 1 35 ? -12.836 6.77 2.58 1 97.25 35 LEU B O 1
ATOM 1696 N N . GLN B 1 36 ? -10.82 5.914 2.693 1 95.31 36 GLN B N 1
ATOM 1697 C CA . GLN B 1 36 ? -11.125 4.75 1.867 1 95.31 36 GLN B CA 1
ATOM 1698 C C . GLN B 1 36 ? -12.133 3.834 2.555 1 95.31 36 GLN B C 1
ATOM 1700 O O . GLN B 1 36 ? -12.719 2.955 1.918 1 95.31 36 GLN B O 1
ATOM 1705 N N . GLN B 1 37 ? -12.398 4.02 3.828 1 91.69 37 GLN B N 1
ATOM 1706 C CA . GLN B 1 37 ? -13.281 3.145 4.59 1 91.69 37 GLN B CA 1
ATOM 1707 C C . GLN B 1 37 ? -14.711 3.695 4.617 1 91.69 37 GLN B C 1
ATOM 1709 O O . GLN B 1 37 ? -15.617 3.051 5.148 1 91.69 37 GLN B O 1
ATOM 1714 N N . PHE B 1 38 ? -14.867 4.855 4.035 1 94.75 38 PHE B N 1
ATOM 1715 C CA . PHE B 1 38 ? -16.188 5.488 4.062 1 94.75 38 PHE B CA 1
ATOM 1716 C C . PHE B 1 38 ? -16.781 5.555 2.662 1 94.75 38 PHE B C 1
ATOM 1718 O O . PHE B 1 38 ? -16.078 5.863 1.695 1 94.75 38 PHE B O 1
ATOM 1725 N N . GLU B 1 39 ? -18.016 5.242 2.596 1 92.06 39 GLU B N 1
ATOM 1726 C CA . GLU B 1 39 ? -18.719 5.383 1.329 1 92.06 39 GLU B CA 1
ATOM 1727 C C . GLU B 1 39 ? -19.156 6.828 1.099 1 92.06 39 GLU B C 1
ATOM 1729 O O . GLU B 1 39 ? -19 7.363 0.001 1 92.06 39 GLU B O 1
ATOM 1734 N N . ALA B 1 40 ? -19.641 7.461 2.145 1 96.44 40 ALA B N 1
ATOM 1735 C CA . ALA B 1 40 ? -20.125 8.828 2.041 1 96.44 40 ALA B CA 1
ATOM 1736 C C . ALA B 1 40 ? -19.094 9.82 2.582 1 96.44 40 ALA B C 1
ATOM 1738 O O . ALA B 1 40 ? -18.594 9.664 3.701 1 96.44 40 ALA B O 1
ATOM 1739 N N . VAL B 1 41 ? -18.875 10.867 1.761 1 98 41 VAL B N 1
ATOM 1740 C CA . VAL B 1 41 ? -17.938 11.898 2.17 1 98 41 VAL B CA 1
ATOM 1741 C C . VAL B 1 41 ? -18.422 12.57 3.453 1 98 41 VAL B C 1
ATOM 1743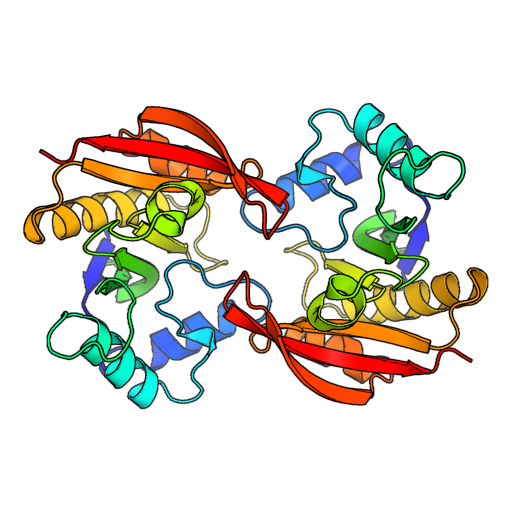 O O . VAL B 1 41 ? -17.625 12.891 4.336 1 98 41 VAL B O 1
ATOM 1746 N N . GLU B 1 42 ? -19.688 12.766 3.57 1 98.25 42 GLU B N 1
ATOM 1747 C CA . GLU B 1 42 ? -20.281 13.406 4.742 1 98.25 42 GLU B CA 1
ATOM 1748 C C . GLU B 1 42 ? -19.953 12.641 6.02 1 98.25 42 GLU B C 1
ATOM 1750 O O . GLU B 1 42 ? -19.609 13.234 7.043 1 98.25 42 GLU B O 1
ATOM 1755 N N . GLU B 1 43 ? -20.047 11.312 5.953 1 97.94 43 GLU B N 1
ATOM 1756 C CA . GLU B 1 43 ? -19.719 10.469 7.105 1 97.94 43 GLU B CA 1
ATOM 1757 C C . GLU B 1 43 ? -18.234 10.555 7.453 1 97.94 43 GLU B C 1
ATOM 1759 O O . GLU B 1 43 ? -17.859 10.531 8.625 1 97.94 43 GLU B O 1
ATOM 1764 N N . TRP B 1 44 ? -17.453 10.57 6.41 1 98.19 44 TRP B N 1
ATOM 1765 C CA . TRP B 1 44 ? -16.016 10.703 6.629 1 98.19 44 TRP B CA 1
ATOM 1766 C C . TRP B 1 44 ? -15.688 12.031 7.293 1 98.19 44 TRP B C 1
ATOM 1768 O O . TRP B 1 44 ? -14.867 12.086 8.211 1 98.19 44 TRP B O 1
ATOM 1778 N N . LEU B 1 45 ? -16.312 13.141 6.832 1 98.56 45 LEU B N 1
ATOM 1779 C CA . LEU B 1 45 ? -16.109 14.461 7.422 1 98.56 45 LEU B CA 1
ATOM 1780 C C . LEU B 1 45 ? -16.484 14.469 8.898 1 98.56 45 LEU B C 1
ATOM 1782 O O . LEU B 1 45 ? -15.797 15.07 9.719 1 98.56 45 LEU B O 1
ATOM 1786 N N . GLU B 1 46 ? -17.562 13.805 9.227 1 97.38 46 GLU B N 1
ATOM 1787 C CA . GLU B 1 46 ? -17.969 13.672 10.625 1 97.38 46 GLU B CA 1
ATOM 1788 C C . GLU B 1 46 ? -16.922 12.906 11.43 1 97.38 46 GLU B C 1
ATOM 1790 O O . GLU B 1 46 ? -16.609 13.266 12.57 1 97.38 46 GLU B O 1
ATOM 1795 N N . HIS B 1 47 ? -16.375 11.867 10.836 1 96.88 47 HIS B N 1
ATOM 1796 C CA . HIS B 1 47 ? -15.375 11.047 11.5 1 96.88 47 HIS B CA 1
ATOM 1797 C C . HIS B 1 47 ? -14.125 11.852 11.82 1 96.88 47 HIS B C 1
ATOM 1799 O O . HIS B 1 47 ? -13.656 11.852 12.961 1 96.88 47 HIS B O 1
ATOM 1805 N N . ILE B 1 48 ? -13.586 12.578 10.766 1 97.5 48 ILE B N 1
ATOM 1806 C CA . ILE B 1 48 ? -12.328 13.273 11 1 97.5 48 ILE B CA 1
ATOM 1807 C C . ILE B 1 48 ? -12.547 14.422 11.984 1 97.5 48 ILE B C 1
ATOM 1809 O O . ILE B 1 48 ? -11.641 14.766 12.75 1 97.5 48 ILE B O 1
ATOM 1813 N N . LYS B 1 49 ? -13.68 15 12.008 1 96.62 49 LYS B N 1
ATOM 1814 C CA . LYS B 1 49 ? -14.008 16 13.023 1 96.62 49 LYS B CA 1
ATOM 1815 C C . LYS B 1 49 ? -14.031 15.375 14.414 1 96.62 49 LYS B C 1
ATOM 1817 O O . LYS B 1 49 ? -13.461 15.93 15.359 1 96.62 49 LYS B O 1
ATOM 1822 N N . ALA B 1 50 ? -14.633 14.25 14.539 1 95.94 50 ALA B N 1
ATOM 1823 C CA . ALA B 1 50 ? -14.789 13.578 15.828 1 95.94 50 ALA B CA 1
ATOM 1824 C C . ALA B 1 50 ? -13.438 13.164 16.391 1 95.94 50 ALA B C 1
ATOM 1826 O O . ALA B 1 50 ? -13.211 13.258 17.609 1 95.94 50 ALA B O 1
ATOM 1827 N N . VAL B 1 51 ? -12.508 12.758 15.594 1 95.94 51 VAL B N 1
ATOM 1828 C CA . VAL B 1 51 ? -11.258 12.203 16.094 1 95.94 51 VAL B CA 1
ATOM 1829 C C . VAL B 1 51 ? -10.227 13.32 16.266 1 95.94 51 VAL B C 1
ATOM 1831 O O . VAL B 1 51 ? -9.086 13.07 16.641 1 95.94 51 VAL B O 1
ATOM 1834 N N . SER B 1 52 ? -10.625 14.57 16 1 95.25 52 SER B N 1
ATOM 1835 C CA . SER B 1 52 ? -9.688 15.688 16 1 95.25 52 SER B CA 1
ATOM 1836 C C . SER B 1 52 ? -9.383 16.156 17.422 1 95.25 52 SER B C 1
ATOM 1838 O O . SER B 1 52 ? -8.555 17.031 17.641 1 95.25 52 SER B O 1
ATOM 1840 N N . SER B 1 53 ? -10.062 15.641 18.391 1 91.75 53 SER B N 1
ATOM 1841 C CA . SER B 1 53 ? -9.82 16.016 19.781 1 91.75 53 SER B CA 1
ATOM 1842 C C . SER B 1 53 ? -10.094 14.836 20.719 1 91.75 53 SER B C 1
ATOM 1844 O O . SER B 1 53 ? -10.875 13.945 20.391 1 91.75 53 SER B O 1
ATOM 1846 N N . TYR B 1 54 ? -9.406 14.844 21.906 1 84.06 54 TYR B N 1
ATOM 1847 C CA . TYR B 1 54 ? -9.648 13.805 22.906 1 84.06 54 TYR B CA 1
ATOM 1848 C C . TYR B 1 54 ? -11.094 13.828 23.375 1 84.06 54 TYR B C 1
ATOM 1850 O O . TYR B 1 54 ? -11.672 12.781 23.672 1 84.06 54 TYR B O 1
ATOM 1858 N N . GLY B 1 55 ? -11.633 14.945 23.422 1 86.19 55 GLY B N 1
ATOM 1859 C CA . GLY B 1 55 ? -12.992 15.102 23.922 1 86.19 55 GLY B CA 1
ATOM 1860 C C . GLY B 1 55 ? -14.031 14.461 23.016 1 86.19 55 GLY B C 1
ATOM 1861 O O . GLY B 1 55 ? -15.055 13.969 23.5 1 86.19 55 GLY B O 1
ATOM 1862 N N . THR B 1 56 ? -13.781 14.344 21.812 1 86.38 56 THR B N 1
ATOM 1863 C CA . THR B 1 56 ? -14.773 13.867 20.859 1 86.38 56 THR B CA 1
ATOM 1864 C C . THR B 1 56 ? -14.352 12.523 20.266 1 86.38 56 THR B C 1
ATOM 1866 O O . THR B 1 56 ? -15.156 11.836 19.641 1 86.38 56 THR B O 1
ATOM 1869 N N . ASN B 1 57 ? -13.07 12.211 20.531 1 82.25 57 ASN B N 1
ATOM 1870 C CA . ASN B 1 57 ? -12.555 10.938 20.031 1 82.25 57 ASN B CA 1
ATOM 1871 C C . ASN B 1 57 ? -13.008 9.773 20.906 1 82.25 57 ASN B C 1
ATOM 1873 O O . ASN B 1 57 ? -12.602 9.672 22.078 1 82.25 57 ASN B O 1
ATOM 1877 N N . HIS B 1 58 ? -13.766 8.953 20.422 1 77.5 58 HIS B N 1
ATOM 1878 C CA . HIS B 1 58 ? -14.352 7.883 21.219 1 77.5 58 HIS B CA 1
ATOM 1879 C C . HIS B 1 58 ? -13.508 6.617 21.156 1 77.5 58 HIS B C 1
ATOM 1881 O O . HIS B 1 58 ? -13.945 5.551 21.594 1 77.5 58 HIS B O 1
ATOM 1887 N N . THR B 1 59 ? -12.383 6.742 20.578 1 76.5 59 THR B N 1
ATOM 1888 C CA . THR B 1 59 ? -11.469 5.613 20.5 1 76.5 59 THR B CA 1
ATOM 1889 C C . THR B 1 59 ? -10.25 5.832 21.391 1 76.5 59 THR B C 1
ATOM 1891 O O . THR B 1 59 ? -10.078 6.914 21.953 1 76.5 59 THR B O 1
ATOM 1894 N N . GLU B 1 60 ? -9.547 4.82 21.625 1 79.31 60 GLU B N 1
ATOM 1895 C CA . GLU B 1 60 ? -8.312 4.918 22.391 1 79.31 60 GLU B CA 1
ATOM 1896 C C . GLU B 1 60 ? -7.152 5.406 21.531 1 79.31 60 GLU B C 1
ATOM 1898 O O . GLU B 1 60 ? -6.012 5.484 22 1 79.31 60 GLU B O 1
ATOM 1903 N N . ARG B 1 61 ? -7.492 5.926 20.469 1 87.12 61 ARG B N 1
ATOM 1904 C CA . ARG B 1 61 ? -6.457 6.348 19.547 1 87.12 61 ARG B CA 1
ATOM 1905 C C . ARG B 1 61 ? -6.102 7.816 19.75 1 87.12 61 ARG B C 1
ATOM 1907 O O . ARG B 1 61 ? -6.906 8.586 20.266 1 87.12 61 ARG B O 1
ATOM 1914 N N . SER B 1 62 ? -4.938 8.172 19.375 1 92.88 62 SER B N 1
ATOM 1915 C CA . SER B 1 62 ? -4.496 9.562 19.422 1 92.88 62 SER B CA 1
ATOM 1916 C C . SER B 1 62 ? -5.348 10.445 18.516 1 92.88 62 SER B C 1
ATOM 1918 O O . SER B 1 62 ? -5.691 10.047 17.406 1 92.88 62 SER B O 1
ATOM 1920 N N . PRO B 1 63 ? -5.715 11.602 19.047 1 96.38 63 PRO B N 1
ATOM 1921 C CA . PRO B 1 63 ? -6.395 12.539 18.156 1 96.38 63 PRO B CA 1
ATOM 1922 C C . PRO B 1 63 ? -5.551 12.906 16.938 1 96.38 63 PRO B C 1
ATOM 1924 O O . PRO B 1 63 ? -4.324 12.766 16.969 1 96.38 63 PRO B O 1
ATOM 1927 N N . SER B 1 64 ? -6.238 13.305 15.906 1 98 64 SER B N 1
ATOM 1928 C CA . SER B 1 64 ? -5.52 13.633 14.68 1 98 64 SER B CA 1
ATOM 1929 C C . SER B 1 64 ? -6.246 14.711 13.883 1 98 64 SER B C 1
ATOM 1931 O O . SER B 1 64 ? -7.449 14.914 14.055 1 98 64 SER B O 1
ATOM 1933 N N . SER B 1 65 ? -5.496 15.461 13.102 1 98.38 65 SER B N 1
ATOM 1934 C CA . SER B 1 65 ? -6.008 16.453 12.164 1 98.38 65 SER B CA 1
ATOM 1935 C C . SER B 1 65 ? -5.711 16.062 10.727 1 98.38 65 SER B C 1
ATOM 1937 O O . SER B 1 65 ? -4.57 15.734 10.383 1 98.38 65 SER B O 1
ATOM 1939 N N . THR B 1 66 ? -6.746 16.047 9.922 1 98.69 66 THR B N 1
ATOM 1940 C CA . THR B 1 66 ? -6.605 15.711 8.508 1 98.69 66 THR B CA 1
ATOM 1941 C C . THR B 1 66 ? -6.711 16.969 7.645 1 98.69 66 THR B C 1
ATOM 1943 O O . THR B 1 66 ? -7.559 17.828 7.891 1 98.69 66 THR B O 1
ATOM 1946 N N . PHE B 1 67 ? -5.824 17.078 6.602 1 98.88 67 PHE B N 1
ATOM 1947 C CA . PHE B 1 67 ? -5.824 18.219 5.699 1 98.88 67 PHE B CA 1
ATOM 1948 C C . PHE B 1 67 ? -5.793 17.766 4.246 1 98.88 67 PHE B C 1
ATOM 1950 O O . PHE B 1 67 ? -5.211 16.734 3.928 1 98.88 67 PHE B O 1
ATOM 1957 N N . LEU B 1 68 ? -6.449 18.578 3.428 1 98.88 68 LEU B N 1
ATOM 1958 C CA . LEU B 1 68 ? -6.262 18.469 1.984 1 98.88 68 LEU B CA 1
ATOM 1959 C C . LEU B 1 68 ? -5.152 19.406 1.508 1 98.88 68 LEU B C 1
ATOM 1961 O O . LEU B 1 68 ? -5.047 20.531 1.979 1 98.88 68 LEU B O 1
ATOM 1965 N N . CYS B 1 69 ? -4.371 18.922 0.625 1 98.88 69 CYS B N 1
ATOM 1966 C CA . CYS B 1 69 ? -3.391 19.781 -0.039 1 98.88 69 CYS B CA 1
ATOM 1967 C C . CYS B 1 69 ? -3.922 20.281 -1.374 1 98.88 69 CYS B C 1
ATOM 1969 O O . CYS B 1 69 ? -4.164 19.5 -2.289 1 98.88 69 CYS B O 1
ATOM 1971 N N . ILE B 1 70 ? -4.078 21.609 -1.466 1 98.81 70 ILE B N 1
ATOM 1972 C CA . ILE B 1 70 ? -4.676 22.234 -2.639 1 98.81 70 ILE B CA 1
ATOM 1973 C C . ILE B 1 70 ? -3.615 23.031 -3.396 1 98.81 70 ILE B C 1
ATOM 1975 O O . ILE B 1 70 ? -2.92 23.875 -2.811 1 98.81 70 ILE B O 1
ATOM 1979 N N . ARG B 1 71 ? -3.504 22.688 -4.664 1 98.44 71 ARG B N 1
ATOM 1980 C CA . ARG B 1 71 ? -2.621 23.453 -5.535 1 98.44 71 ARG B CA 1
ATOM 1981 C C . ARG B 1 71 ? -3.217 24.812 -5.855 1 98.44 71 ARG B C 1
ATOM 1983 O O . ARG B 1 71 ? -4.363 24.906 -6.297 1 98.44 71 ARG B O 1
ATOM 1990 N N . GLU B 1 72 ? -2.496 25.859 -5.715 1 96.88 72 GLU B N 1
ATOM 1991 C CA . GLU B 1 72 ? -3.008 27.234 -5.773 1 96.88 72 GLU B CA 1
ATOM 1992 C C . GLU B 1 72 ? -3.414 27.609 -7.195 1 96.88 72 GLU B C 1
ATOM 1994 O O . GLU B 1 72 ? -4.43 28.281 -7.402 1 96.88 72 GLU B O 1
ATOM 1999 N N . LYS B 1 73 ? -2.697 27.156 -8.211 1 96.31 73 LYS B N 1
ATOM 2000 C CA . LYS B 1 73 ? -2.857 27.625 -9.578 1 96.31 73 LYS B CA 1
ATOM 2001 C C . LYS B 1 73 ? -4.227 27.25 -10.133 1 96.31 73 LYS B C 1
ATOM 2003 O O . LYS B 1 73 ? -4.82 28.016 -10.906 1 96.31 73 LYS B O 1
ATOM 2008 N N . ASP B 1 74 ? -4.789 26.203 -9.711 1 97 74 ASP B N 1
ATOM 2009 C CA . ASP B 1 74 ? -6.043 25.75 -10.312 1 97 74 ASP B CA 1
ATOM 2010 C C . ASP B 1 74 ? -6.988 25.203 -9.25 1 97 74 ASP B C 1
ATOM 2012 O O . ASP B 1 74 ? -8.039 24.641 -9.578 1 97 74 ASP B O 1
ATOM 2016 N N . GLN B 1 75 ? -6.582 25.25 -7.996 1 97.69 75 GLN B N 1
ATOM 2017 C CA . GLN B 1 75 ? -7.391 24.828 -6.863 1 97.69 75 GLN B CA 1
ATOM 2018 C C . GLN B 1 75 ? -7.707 23.328 -6.949 1 97.69 75 GLN B C 1
ATOM 2020 O O . GLN B 1 75 ? -8.789 22.891 -6.559 1 97.69 75 GLN B O 1
ATOM 2025 N N . GLN B 1 76 ? -6.773 22.609 -7.449 1 98.12 76 GLN B N 1
ATOM 2026 C CA . GLN B 1 76 ? -6.906 21.156 -7.527 1 98.12 76 GLN B CA 1
ATOM 2027 C C . GLN B 1 76 ? -6.332 20.484 -6.285 1 98.12 76 GLN B C 1
ATOM 2029 O O . GLN B 1 76 ? -5.27 20.875 -5.793 1 98.12 76 GLN B O 1
ATOM 2034 N N . MET B 1 77 ? -7.098 19.516 -5.758 1 98.69 77 MET B N 1
ATOM 2035 C CA . MET B 1 77 ? -6.578 18.672 -4.684 1 98.69 77 MET B CA 1
ATOM 2036 C C . MET B 1 77 ? -5.477 17.75 -5.199 1 98.69 77 MET B C 1
ATOM 2038 O O . MET B 1 77 ? -5.719 16.906 -6.066 1 98.69 77 MET B O 1
ATOM 2042 N N . VAL B 1 78 ? -4.266 17.906 -4.629 1 98.62 78 VAL B N 1
ATOM 2043 C CA . VAL B 1 78 ? -3.156 17.094 -5.137 1 98.62 78 VAL B CA 1
ATOM 2044 C C . VAL B 1 78 ? -2.652 16.156 -4.043 1 98.62 78 VAL B C 1
ATOM 2046 O O . VAL B 1 78 ? -1.886 15.234 -4.316 1 98.62 78 VAL B O 1
ATOM 2049 N N . GLY B 1 79 ? -3.143 16.422 -2.791 1 98.75 79 GLY B N 1
ATOM 2050 C CA . GLY B 1 79 ? -2.645 15.594 -1.704 1 98.75 79 GLY B CA 1
ATOM 2051 C C . GLY B 1 79 ? -3.553 15.594 -0.49 1 98.75 79 GLY B C 1
ATOM 2052 O O . GLY B 1 79 ? -4.562 16.312 -0.464 1 98.75 79 GLY B O 1
ATOM 2053 N N . ILE B 1 80 ? -3.205 14.758 0.466 1 98.88 80 ILE B N 1
ATOM 2054 C CA . ILE B 1 80 ? -3.885 14.641 1.751 1 98.88 80 ILE B CA 1
ATOM 2055 C C . ILE B 1 80 ? -2.889 14.219 2.828 1 98.88 80 ILE B C 1
ATOM 2057 O O . ILE B 1 80 ? -1.938 13.484 2.549 1 98.88 80 ILE B O 1
ATOM 2061 N N . CYS B 1 81 ? -3.064 14.734 3.998 1 98.81 81 CYS B N 1
ATOM 2062 C CA . CYS B 1 81 ? -2.211 14.305 5.098 1 98.81 81 CYS B CA 1
ATOM 2063 C C . CYS B 1 81 ? -2.967 14.336 6.422 1 98.81 81 CYS B C 1
ATOM 2065 O O . CYS B 1 81 ? -3.949 15.07 6.562 1 98.81 81 CYS B O 1
ATOM 2067 N N . THR B 1 82 ? -2.564 13.531 7.312 1 98.69 82 THR B N 1
ATOM 2068 C CA . THR B 1 82 ? -3.076 13.477 8.68 1 98.69 82 THR B CA 1
ATOM 2069 C C . THR B 1 82 ? -1.945 13.648 9.688 1 98.69 82 THR B C 1
ATOM 2071 O O . THR B 1 82 ? -0.867 13.07 9.523 1 98.69 82 THR B O 1
ATOM 2074 N N . ILE B 1 83 ? -2.16 14.492 10.688 1 98.69 83 ILE B N 1
ATOM 2075 C CA . ILE B 1 83 ? -1.222 14.742 11.773 1 98.69 83 ILE B CA 1
ATOM 2076 C C . ILE B 1 83 ? -1.784 14.188 13.078 1 98.69 83 ILE B C 1
ATOM 2078 O O . ILE B 1 83 ? -2.797 14.68 13.586 1 98.69 83 ILE B O 1
ATOM 2082 N N . ARG B 1 84 ? -1.171 13.141 13.57 1 98 84 ARG B N 1
ATOM 2083 C CA . ARG B 1 84 ? -1.497 12.641 14.898 1 98 84 ARG B CA 1
ATOM 2084 C C . ARG B 1 84 ? -0.908 13.531 15.984 1 98 84 ARG B C 1
ATOM 2086 O O . ARG B 1 84 ? 0.265 13.906 15.922 1 98 84 ARG B O 1
ATOM 2093 N N . HIS B 1 85 ? -1.64 13.867 16.969 1 97.69 85 HIS B N 1
ATOM 2094 C CA . HIS B 1 85 ? -1.295 14.938 17.906 1 97.69 85 HIS B CA 1
ATOM 2095 C C . HIS B 1 85 ? -0.301 14.445 18.953 1 97.69 85 HIS B C 1
ATOM 2097 O O . HIS B 1 85 ? 0.365 15.258 19.609 1 97.69 85 HIS B O 1
ATOM 2103 N N . ASP B 1 86 ? -0.257 13.125 19.125 1 96.5 86 ASP B N 1
ATOM 2104 C CA . ASP B 1 86 ? 0.696 12.562 20.078 1 96.5 86 ASP B CA 1
ATOM 2105 C C . ASP B 1 86 ? 1.09 11.141 19.688 1 96.5 86 ASP B C 1
ATOM 2107 O O . ASP B 1 86 ? 0.529 10.57 18.75 1 96.5 86 ASP B O 1
ATOM 2111 N N . LEU B 1 87 ? 2.156 10.664 20.344 1 96.25 87 LEU B N 1
ATOM 2112 C CA . LEU B 1 87 ? 2.648 9.305 20.156 1 96.25 87 LEU B CA 1
ATOM 2113 C C . LEU B 1 87 ? 2.527 8.5 21.438 1 96.25 87 LEU B C 1
ATOM 2115 O O . LEU B 1 87 ? 3.477 7.824 21.844 1 96.25 87 LEU B O 1
ATOM 2119 N N . ASN B 1 88 ? 1.414 8.508 22.047 1 93.31 88 ASN B N 1
ATOM 2120 C CA . ASN B 1 88 ? 1.221 7.922 23.375 1 93.31 88 ASN B CA 1
ATOM 2121 C C . ASN B 1 88 ? 1.154 6.398 23.297 1 93.31 88 ASN B C 1
ATOM 2123 O O . ASN B 1 88 ? 1.267 5.723 24.328 1 93.31 88 ASN B O 1
ATOM 2127 N N . HIS B 1 89 ? 1.008 5.844 22.156 1 91.56 89 HIS B N 1
ATOM 2128 C CA . HIS B 1 89 ? 1.021 4.398 21.969 1 91.56 89 HIS B CA 1
ATOM 2129 C C . HIS B 1 89 ? 2.34 3.938 21.344 1 91.56 89 HIS B C 1
ATOM 2131 O O . HIS B 1 89 ? 2.846 4.562 20.422 1 91.56 89 HIS B O 1
ATOM 2137 N N . GLU B 1 90 ? 2.785 2.854 21.797 1 91.69 90 GLU B N 1
ATOM 2138 C CA . GLU B 1 90 ? 4.105 2.375 21.406 1 91.69 90 GLU B CA 1
ATOM 2139 C C . GLU B 1 90 ? 4.172 2.121 19.906 1 91.69 90 GLU B C 1
ATOM 2141 O O . GLU B 1 90 ? 5.199 2.363 19.266 1 91.69 90 GLU B O 1
ATOM 2146 N N . HIS B 1 91 ? 3.109 1.606 19.375 1 91 91 HIS B N 1
ATOM 2147 C CA . HIS B 1 91 ? 3.129 1.294 17.953 1 91 91 HIS B CA 1
ATOM 2148 C C . HIS B 1 91 ? 3.291 2.557 17.109 1 91 91 HIS B C 1
ATOM 2150 O O . HIS B 1 91 ? 3.918 2.525 16.047 1 91 91 HIS B O 1
ATOM 2156 N N . LEU B 1 92 ? 2.781 3.67 17.625 1 93.88 92 LEU B N 1
ATOM 2157 C CA . LEU B 1 92 ? 2.938 4.938 16.922 1 93.88 92 LEU B CA 1
ATOM 2158 C C . LEU B 1 92 ? 4.395 5.391 16.938 1 93.88 92 LEU B C 1
ATOM 2160 O O . LEU B 1 92 ? 4.941 5.766 15.891 1 93.88 92 LEU B O 1
ATOM 2164 N N . LYS B 1 93 ? 5.031 5.219 18.078 1 95.94 93 LYS B N 1
ATOM 2165 C CA . LYS B 1 93 ? 6.418 5.645 18.25 1 95.94 93 LYS B CA 1
ATOM 2166 C C . LYS B 1 93 ? 7.367 4.758 17.453 1 95.94 93 LYS B C 1
ATOM 2168 O O . LYS B 1 93 ? 8.398 5.223 16.969 1 95.94 93 LYS B O 1
ATOM 2173 N N . ASN B 1 94 ? 6.961 3.58 17.281 1 95.25 94 ASN B N 1
ATOM 2174 C CA . ASN B 1 94 ? 7.895 2.617 16.703 1 95.25 94 ASN B CA 1
ATOM 2175 C C . ASN B 1 94 ? 7.723 2.498 15.203 1 95.25 94 ASN B C 1
ATOM 2177 O O . ASN B 1 94 ? 8.703 2.342 14.469 1 95.25 94 ASN B O 1
ATOM 2181 N N . TYR B 1 95 ? 6.457 2.664 14.703 1 94.5 95 TYR B N 1
ATOM 2182 C CA . TYR B 1 95 ? 6.27 2.205 13.328 1 94.5 95 TYR B CA 1
ATOM 2183 C C . TYR B 1 95 ? 5.48 3.223 12.516 1 94.5 95 TYR B C 1
ATOM 2185 O O . TYR B 1 95 ? 5.461 3.164 11.289 1 94.5 95 TYR B O 1
ATOM 2193 N N . ILE B 1 96 ? 4.758 4.215 13.102 1 95.12 96 ILE B N 1
ATOM 2194 C CA . ILE B 1 96 ? 3.752 4.988 12.383 1 95.12 96 ILE B CA 1
ATOM 2195 C C . ILE B 1 96 ? 4.152 6.465 12.367 1 95.12 96 ILE B C 1
ATOM 2197 O O . ILE B 1 96 ? 4.25 7.074 11.305 1 95.12 96 ILE B O 1
ATOM 2201 N N . GLY B 1 97 ? 4.438 7.043 13.57 1 97.94 97 GLY B N 1
ATOM 2202 C CA . GLY B 1 97 ? 4.848 8.438 13.68 1 97.94 97 GLY B CA 1
ATOM 2203 C C . GLY B 1 97 ? 3.676 9.398 13.672 1 97.94 97 GLY B C 1
ATOM 2204 O O . GLY B 1 97 ? 2.525 8.992 13.844 1 97.94 97 GLY B O 1
ATOM 2205 N N . HIS B 1 98 ? 3.951 10.68 13.508 1 98.56 98 HIS B N 1
ATOM 2206 C CA . HIS B 1 98 ? 2.986 11.766 13.648 1 98.56 98 HIS B CA 1
ATOM 2207 C C . HIS B 1 98 ? 2.234 12.016 12.352 1 98.56 98 HIS B C 1
ATOM 2209 O O . HIS B 1 98 ? 1.046 12.344 12.367 1 98.56 98 HIS B O 1
ATOM 2215 N N . ILE B 1 99 ? 2.982 11.867 11.234 1 98.75 99 ILE B N 1
ATOM 2216 C CA . ILE B 1 99 ? 2.383 12.391 10.008 1 98.75 99 ILE B CA 1
ATOM 2217 C C . ILE B 1 99 ? 2.377 11.305 8.938 1 98.75 99 ILE B C 1
ATOM 2219 O O . ILE B 1 99 ? 3.396 10.656 8.695 1 98.75 99 ILE B O 1
ATOM 2223 N N . GLY B 1 100 ? 1.28 11.062 8.344 1 98.12 100 GLY B N 1
ATOM 2224 C CA . GLY B 1 100 ? 1.107 10.297 7.117 1 98.12 100 GLY B CA 1
ATOM 2225 C C . GLY B 1 100 ? 0.543 11.125 5.977 1 98.12 100 GLY B C 1
ATOM 2226 O O . GLY B 1 100 ? -0.237 12.055 6.203 1 98.12 100 GLY B O 1
ATOM 2227 N N . TYR B 1 101 ? 0.921 10.727 4.773 1 98.31 101 TYR B N 1
ATOM 2228 C CA . TYR B 1 101 ? 0.451 11.531 3.65 1 98.31 101 TYR B CA 1
ATOM 2229 C C . TYR B 1 101 ? 0.465 10.719 2.359 1 98.31 101 TYR B C 1
ATOM 2231 O O . TYR B 1 101 ? 1.099 9.664 2.287 1 98.31 101 TYR B O 1
ATOM 2239 N N . SER B 1 102 ? -0.273 11.211 1.412 1 97.75 102 SER B N 1
ATOM 2240 C CA . SER B 1 102 ? -0.305 10.688 0.049 1 97.75 102 SER B CA 1
ATOM 2241 C C . SER B 1 102 ? -0.456 11.812 -0.968 1 97.75 102 SER B C 1
ATOM 2243 O O . SER B 1 102 ? -0.981 12.883 -0.646 1 97.75 102 SER B O 1
ATOM 2245 N N . ILE B 1 103 ? 0.107 11.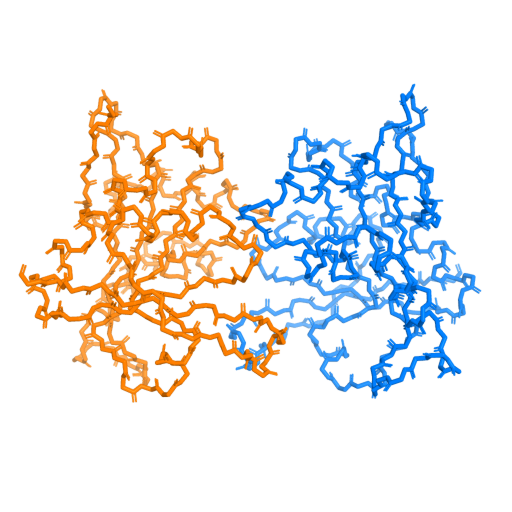586 -2.17 1 97.88 103 ILE B N 1
ATOM 2246 C CA . ILE B 1 103 ? -0.056 12.461 -3.326 1 97.88 103 ILE B CA 1
ATOM 2247 C C . ILE B 1 103 ? -0.825 11.719 -4.422 1 97.88 103 ILE B C 1
ATOM 2249 O O . ILE B 1 103 ? -0.617 10.523 -4.641 1 97.88 103 ILE B O 1
ATOM 2253 N N . HIS B 1 104 ? -1.71 12.453 -5.031 1 97.5 104 HIS B N 1
ATOM 2254 C CA . HIS B 1 104 ? -2.451 11.883 -6.152 1 97.5 104 HIS B CA 1
ATOM 2255 C C . HIS B 1 104 ? -1.519 11.172 -7.125 1 97.5 104 HIS B C 1
ATOM 2257 O O . HIS B 1 104 ? -0.482 11.719 -7.512 1 97.5 104 HIS B O 1
ATOM 2263 N N . PRO B 1 105 ? -1.918 9.953 -7.516 1 94.5 105 PRO B N 1
ATOM 2264 C CA . PRO B 1 105 ? -1.018 9.164 -8.359 1 94.5 105 PRO B CA 1
ATOM 2265 C C . PRO B 1 105 ? -0.58 9.914 -9.617 1 94.5 105 PRO B C 1
ATOM 2267 O O . PRO B 1 105 ? 0.587 9.844 -10.008 1 94.5 105 PRO B O 1
ATOM 2270 N N . GLU B 1 106 ? -1.37 10.734 -10.203 1 94.19 106 GLU B N 1
ATOM 2271 C CA . GLU B 1 106 ? -1.066 11.43 -11.453 1 94.19 106 GLU B CA 1
ATOM 2272 C C . GLU B 1 106 ? -0.292 12.719 -11.188 1 94.19 106 GLU B C 1
ATOM 2274 O O . GLU B 1 106 ? 0.13 13.398 -12.125 1 94.19 106 GLU B O 1
ATOM 2279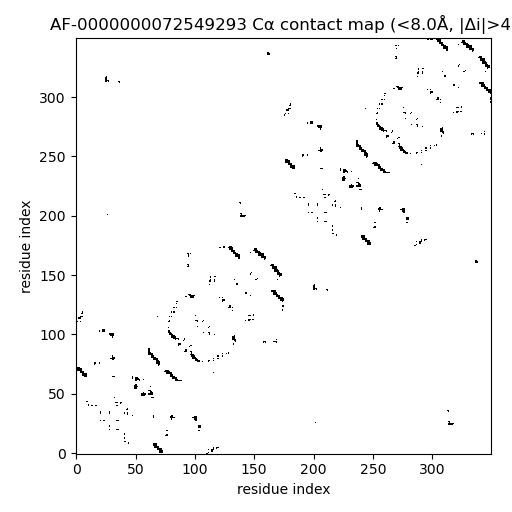 N N . GLU B 1 107 ? -0.132 13.07 -9.938 1 96.38 107 GLU B N 1
ATOM 2280 C CA . GLU B 1 107 ? 0.53 14.328 -9.586 1 96.38 107 GLU B CA 1
ATOM 2281 C C . GLU B 1 107 ? 1.857 14.07 -8.883 1 96.38 107 GLU B C 1
ATOM 2283 O O . GLU B 1 107 ? 2.449 14.992 -8.312 1 96.38 107 GLU B O 1
ATOM 2288 N N . ARG B 1 108 ? 2.326 12.82 -8.922 1 94.75 108 ARG B N 1
ATOM 2289 C CA . ARG B 1 108 ? 3.578 12.469 -8.266 1 94.75 108 ARG B CA 1
ATOM 2290 C C . ARG B 1 108 ? 4.781 12.93 -9.078 1 94.75 108 ARG B C 1
ATOM 2292 O O . ARG B 1 108 ? 4.633 13.32 -10.242 1 94.75 108 ARG B O 1
ATOM 2299 N N . ARG B 1 109 ? 5.871 13.07 -8.359 1 92.69 109 ARG B N 1
ATOM 2300 C CA . ARG B 1 109 ? 7.156 13.445 -8.945 1 92.69 109 ARG B CA 1
ATOM 2301 C C . ARG B 1 109 ? 7.145 14.891 -9.414 1 92.69 109 ARG B C 1
ATOM 2303 O O . ARG B 1 109 ? 7.805 15.242 -10.391 1 92.69 109 ARG B O 1
ATOM 2310 N N . LYS B 1 110 ? 6.258 15.688 -8.836 1 95.38 110 LYS B N 1
ATOM 2311 C CA . LYS B 1 110 ? 6.176 17.109 -9.164 1 95.38 110 LYS B CA 1
ATOM 2312 C C . LYS B 1 110 ? 6.531 17.969 -7.961 1 95.38 110 LYS B C 1
ATOM 2314 O O . LYS B 1 110 ? 6.316 19.188 -7.98 1 95.38 110 LYS B O 1
ATOM 2319 N N . GLY B 1 111 ? 6.934 17.328 -6.867 1 96.44 111 GLY B N 1
ATOM 2320 C CA . GLY B 1 111 ? 7.406 18.062 -5.707 1 96.44 111 GLY B CA 1
ATOM 2321 C C . GLY B 1 111 ? 6.312 18.344 -4.691 1 96.44 111 GLY B C 1
ATOM 2322 O O . GLY B 1 111 ? 6.562 18.969 -3.654 1 96.44 111 GLY B O 1
ATOM 2323 N N . TYR B 1 112 ? 5.141 17.797 -4.879 1 98 112 TYR B N 1
ATOM 2324 C CA . TYR B 1 112 ? 4.004 18.141 -4.031 1 98 112 TYR B CA 1
ATOM 2325 C C . TYR B 1 112 ? 4.133 17.484 -2.658 1 98 112 TYR B C 1
ATOM 2327 O O . TYR B 1 112 ? 3.689 18.047 -1.653 1 98 112 TYR B O 1
ATOM 2335 N N . ALA B 1 113 ? 4.762 16.359 -2.592 1 97.88 113 ALA B N 1
ATOM 2336 C CA . ALA B 1 113 ? 4.934 15.711 -1.296 1 97.88 113 ALA B CA 1
ATOM 2337 C C . ALA B 1 113 ? 5.836 16.531 -0.382 1 97.88 113 ALA B C 1
ATOM 2339 O O . ALA B 1 113 ? 5.523 16.734 0.797 1 97.88 113 ALA B O 1
ATOM 2340 N N . THR B 1 114 ? 6.914 16.984 -0.971 1 98 114 THR B N 1
ATOM 2341 C CA . THR B 1 114 ? 7.844 17.812 -0.216 1 98 114 THR B CA 1
ATOM 2342 C C . THR B 1 114 ? 7.152 19.078 0.283 1 98 114 THR B C 1
ATOM 2344 O O . THR B 1 114 ? 7.266 19.438 1.459 1 98 114 THR B O 1
ATOM 2347 N N . GLU B 1 115 ? 6.422 19.734 -0.594 1 98.06 115 GLU B N 1
ATOM 2348 C CA . GLU B 1 115 ? 5.707 20.953 -0.237 1 98.06 115 GLU B CA 1
ATOM 2349 C C . GLU B 1 115 ? 4.621 20.688 0.798 1 98.06 115 GLU B C 1
ATOM 2351 O O . GLU B 1 115 ? 4.48 21.422 1.771 1 98.06 115 GLU B O 1
ATOM 2356 N N . GLN B 1 116 ? 3.893 19.641 0.67 1 98.5 116 GLN B N 1
ATOM 2357 C CA . GLN B 1 116 ? 2.836 19.281 1.605 1 98.5 116 GLN B CA 1
ATOM 2358 C C . GLN B 1 116 ? 3.402 19 2.998 1 98.5 116 GLN B C 1
ATOM 2360 O O . GLN B 1 116 ? 2.846 19.469 3.998 1 98.5 116 GLN B O 1
ATOM 2365 N N . LEU B 1 117 ? 4.504 18.25 3.059 1 98.38 117 LEU B N 1
ATOM 2366 C CA . LEU B 1 117 ? 5.102 17.969 4.359 1 98.38 117 LEU B CA 1
ATOM 2367 C C . LEU B 1 117 ? 5.609 19.25 5.016 1 98.38 117 LEU B C 1
ATOM 2369 O O . LEU B 1 117 ? 5.449 19.438 6.223 1 98.38 117 LEU B O 1
ATOM 2373 N N . ARG B 1 118 ? 6.168 20.125 4.203 1 98.12 118 ARG B N 1
ATOM 2374 C CA . ARG B 1 118 ? 6.617 21.406 4.738 1 98.12 118 ARG B CA 1
ATOM 2375 C C . ARG B 1 118 ? 5.473 22.141 5.418 1 98.12 118 ARG B C 1
ATOM 2377 O O . ARG B 1 118 ? 5.613 22.609 6.551 1 98.12 118 ARG B O 1
ATOM 2384 N N . ILE B 1 119 ? 4.383 22.25 4.758 1 98.44 119 ILE B N 1
ATOM 2385 C CA . ILE B 1 119 ? 3.242 22.984 5.297 1 98.44 119 ILE B CA 1
ATOM 2386 C C . ILE B 1 119 ? 2.639 22.219 6.469 1 98.44 119 ILE B C 1
ATOM 2388 O O . ILE B 1 119 ? 2.195 22.812 7.453 1 98.44 119 ILE B O 1
ATOM 2392 N N . ALA B 1 120 ? 2.617 20.875 6.383 1 98.69 120 ALA B N 1
ATOM 2393 C CA . ALA B 1 120 ? 2.111 20.047 7.473 1 98.69 120 ALA B CA 1
ATOM 2394 C C . ALA B 1 120 ? 2.924 20.25 8.742 1 98.69 120 ALA B C 1
ATOM 2396 O O . ALA B 1 120 ? 2.379 20.219 9.852 1 98.69 120 ALA B O 1
ATOM 2397 N N . LEU B 1 121 ? 4.223 20.438 8.562 1 98.69 121 LEU B N 1
ATOM 2398 C CA . LEU B 1 121 ? 5.086 20.688 9.711 1 98.69 121 LEU B CA 1
ATOM 2399 C C . LEU B 1 121 ? 4.73 22.016 10.383 1 98.69 121 LEU B C 1
ATOM 2401 O O . LEU B 1 121 ? 4.793 22.141 11.609 1 98.69 121 LEU B O 1
ATOM 2405 N N . LEU B 1 122 ? 4.344 23.016 9.594 1 98.19 122 LEU B N 1
ATOM 2406 C CA . LEU B 1 122 ? 3.863 24.266 10.156 1 98.19 122 LEU B CA 1
ATOM 2407 C C . LEU B 1 122 ? 2.584 24.047 10.961 1 98.19 122 LEU B C 1
ATOM 2409 O O . LEU B 1 122 ? 2.422 24.609 12.047 1 98.19 122 LEU B O 1
ATOM 2413 N N . GLU B 1 123 ? 1.696 23.219 10.477 1 98.38 123 GLU B N 1
ATOM 2414 C CA . GLU B 1 123 ? 0.474 22.891 11.203 1 98.38 123 GLU B CA 1
ATOM 2415 C C . GLU B 1 123 ? 0.785 22.125 12.484 1 98.38 123 GLU B C 1
ATOM 2417 O O . GLU B 1 123 ? 0.163 22.359 13.523 1 98.38 123 GLU B O 1
ATOM 2422 N N . ALA B 1 124 ? 1.721 21.188 12.383 1 98.44 124 ALA B N 1
ATOM 2423 C CA . ALA B 1 124 ? 2.129 20.422 13.562 1 98.44 124 ALA B CA 1
ATOM 2424 C C . ALA B 1 124 ? 2.668 21.328 14.656 1 98.44 124 ALA B C 1
ATOM 2426 O O . ALA B 1 124 ? 2.42 21.109 15.836 1 98.44 124 ALA B O 1
ATOM 2427 N N . LYS B 1 125 ? 3.359 22.391 14.266 1 97.81 125 LYS B N 1
ATOM 2428 C CA . LYS B 1 125 ? 3.883 23.359 15.211 1 97.81 125 LYS B CA 1
ATOM 2429 C C . LYS B 1 125 ? 2.752 24.078 15.953 1 97.81 125 LYS B C 1
ATOM 2431 O O . LYS B 1 125 ? 2.812 24.25 17.172 1 97.81 125 LYS B O 1
ATOM 2436 N N . LYS B 1 126 ? 1.766 24.406 15.234 1 96.94 126 LYS B N 1
ATOM 2437 C CA . LYS B 1 126 ? 0.606 25.062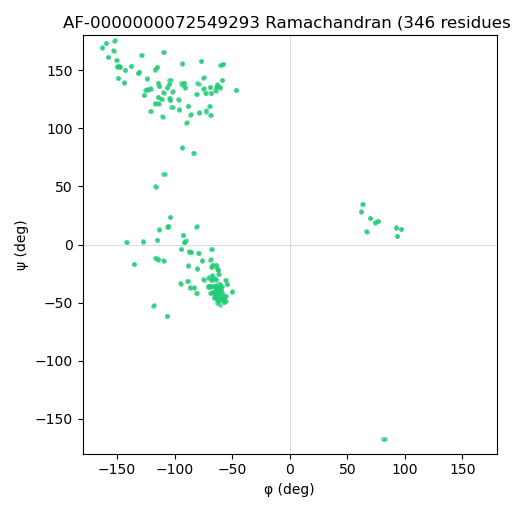 15.836 1 96.94 126 LYS B CA 1
ATOM 2438 C C . LYS B 1 126 ? -0.062 24.156 16.859 1 96.94 126 LYS B C 1
ATOM 2440 O O . LYS B 1 126 ? -0.675 24.641 17.812 1 96.94 126 LYS B O 1
ATOM 2445 N N . LEU B 1 127 ? 0.105 22.844 16.719 1 96 127 LEU B N 1
ATOM 2446 C CA . LEU B 1 127 ? -0.493 21.859 17.609 1 96 127 LEU B CA 1
ATOM 2447 C C . LEU B 1 127 ? 0.41 21.594 18.797 1 96 127 LEU B C 1
ATOM 2449 O O . LEU B 1 127 ? 0.068 20.781 19.672 1 96 127 LEU B O 1
ATOM 2453 N N . GLY B 1 128 ? 1.607 22.188 18.766 1 96.25 128 GLY B N 1
ATOM 2454 C CA . GLY B 1 128 ? 2.525 22.062 19.875 1 96.25 128 GLY B CA 1
ATOM 2455 C C . GLY B 1 128 ? 3.494 20.891 19.719 1 96.25 128 GLY B C 1
ATOM 2456 O O . GLY B 1 128 ? 4.121 20.469 20.703 1 96.25 128 GLY B O 1
ATOM 2457 N N . ILE B 1 129 ? 3.584 20.375 18.578 1 97.69 129 ILE B N 1
ATOM 2458 C CA . ILE B 1 129 ? 4.492 19.266 18.344 1 97.69 129 ILE B CA 1
ATOM 2459 C C . ILE B 1 129 ? 5.863 19.797 17.922 1 97.69 129 ILE B C 1
ATOM 2461 O O . ILE B 1 129 ? 6.066 20.172 16.766 1 97.69 129 ILE B O 1
ATOM 2465 N N . ALA B 1 130 ? 6.777 19.766 18.75 1 96.25 130 ALA B N 1
ATOM 2466 C CA . ALA B 1 130 ? 8.094 20.359 18.531 1 96.25 130 ALA B CA 1
ATOM 2467 C C . ALA B 1 130 ? 9.039 19.375 17.859 1 96.25 130 ALA B C 1
ATOM 2469 O O . ALA B 1 130 ? 10 19.766 17.203 1 96.25 130 ALA B O 1
ATOM 2470 N N . GLN B 1 131 ? 8.844 18.125 18.141 1 97.81 131 GLN B N 1
ATOM 2471 C CA . GLN B 1 131 ? 9.594 17.031 17.516 1 97.81 131 GLN B CA 1
ATOM 2472 C C . GLN B 1 131 ? 8.664 16.062 16.781 1 97.81 131 GLN B C 1
ATOM 2474 O O . GLN B 1 131 ? 7.855 15.383 17.422 1 97.81 131 GLN B O 1
ATOM 2479 N N . VAL B 1 132 ? 8.836 16.047 15.539 1 98.75 132 VAL B N 1
ATOM 2480 C CA . VAL B 1 132 ? 7.91 15.281 14.719 1 98.75 132 VAL B CA 1
ATOM 2481 C C . VAL B 1 132 ? 8.586 13.992 14.258 1 98.75 132 VAL B C 1
ATOM 2483 O O . VAL B 1 132 ? 9.688 14.023 13.711 1 98.75 132 VAL B O 1
ATOM 2486 N N . LEU B 1 133 ? 7.957 12.891 14.516 1 98.88 133 LEU B N 1
ATOM 2487 C CA . LEU B 1 133 ? 8.398 11.594 14 1 98.88 133 LEU B CA 1
ATOM 2488 C C . LEU B 1 133 ? 7.629 11.227 12.734 1 98.88 133 LEU B C 1
ATOM 2490 O O . LEU B 1 133 ? 6.398 11.273 12.719 1 98.88 133 LEU B O 1
ATOM 2494 N N . ILE B 1 134 ? 8.328 10.953 11.688 1 98.75 134 ILE B N 1
ATOM 2495 C CA . ILE B 1 134 ? 7.762 10.391 10.469 1 98.75 134 ILE B CA 1
ATOM 2496 C C . ILE B 1 134 ? 8.508 9.109 10.094 1 98.75 134 ILE B C 1
ATOM 2498 O O . ILE B 1 134 ? 9.734 9.055 10.156 1 98.75 134 ILE B O 1
ATOM 2502 N N . THR B 1 135 ? 7.742 8.102 9.781 1 98.12 135 THR B N 1
ATOM 2503 C CA . THR B 1 135 ? 8.352 6.832 9.406 1 98.12 135 THR B CA 1
ATOM 2504 C C . THR B 1 135 ? 8.031 6.492 7.949 1 98.12 135 THR B C 1
ATOM 2506 O O . THR B 1 135 ? 7.066 7.004 7.383 1 98.12 135 THR B O 1
ATOM 2509 N N . ALA B 1 136 ? 8.883 5.742 7.316 1 97.62 136 ALA B N 1
ATOM 2510 C CA . ALA B 1 136 ? 8.688 5.238 5.957 1 97.62 136 ALA B CA 1
ATOM 2511 C C . ALA B 1 136 ? 9.258 3.828 5.809 1 97.62 136 ALA B C 1
ATOM 2513 O O . ALA B 1 136 ? 10.312 3.514 6.367 1 97.62 136 ALA B O 1
ATOM 2514 N N . ALA B 1 137 ? 8.547 3.02 5.102 1 95.19 137 ALA B N 1
ATOM 2515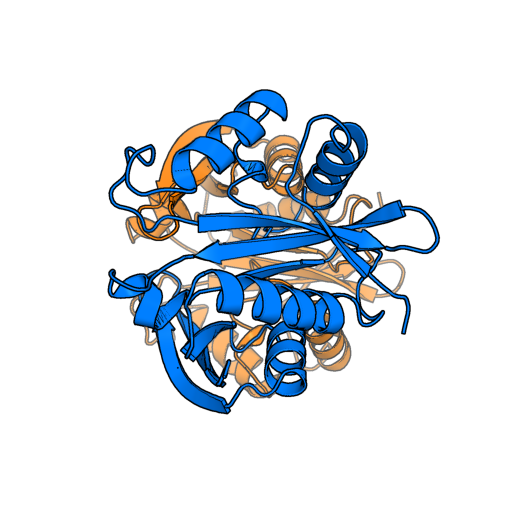 C CA . ALA B 1 137 ? 9.102 1.708 4.781 1 95.19 137 ALA B CA 1
ATOM 2516 C C . ALA B 1 137 ? 10.398 1.84 3.988 1 95.19 137 ALA B C 1
ATOM 2518 O O . ALA B 1 137 ? 10.594 2.82 3.266 1 95.19 137 ALA B O 1
ATOM 2519 N N . ASP B 1 138 ? 11.234 0.863 4.066 1 93.56 138 ASP B N 1
ATOM 2520 C CA . ASP B 1 138 ? 12.539 0.93 3.412 1 93.56 138 ASP B CA 1
ATOM 2521 C C . ASP B 1 138 ? 12.391 0.911 1.893 1 93.56 138 ASP B C 1
ATOM 2523 O O . ASP B 1 138 ? 13.266 1.404 1.174 1 93.56 138 ASP B O 1
ATOM 2527 N N . TRP B 1 139 ? 11.234 0.451 1.415 1 90.5 139 TRP B N 1
ATOM 2528 C CA . TRP B 1 139 ? 11.023 0.404 -0.028 1 90.5 139 TRP B CA 1
ATOM 2529 C C . TRP B 1 139 ? 10.445 1.721 -0.537 1 90.5 139 TRP B C 1
ATOM 2531 O O . TRP B 1 139 ? 10.43 1.971 -1.744 1 90.5 139 TRP B O 1
ATOM 2541 N N . ASN B 1 140 ? 9.906 2.506 0.345 1 94.19 140 ASN B N 1
ATOM 2542 C CA . ASN B 1 140 ? 9.273 3.754 -0.064 1 94.19 140 ASN B CA 1
ATOM 2543 C C . ASN B 1 140 ? 10.289 4.879 -0.203 1 94.19 140 ASN B C 1
ATOM 2545 O O . ASN B 1 140 ? 10.352 5.781 0.637 1 94.19 140 ASN B O 1
ATOM 2549 N N . ILE B 1 141 ? 10.984 4.883 -1.283 1 94.19 141 ILE B N 1
ATOM 2550 C CA . ILE B 1 141 ? 12.094 5.801 -1.514 1 94.19 141 ILE B CA 1
ATOM 2551 C C . ILE B 1 141 ? 11.57 7.23 -1.646 1 94.19 141 ILE B C 1
ATOM 2553 O O . ILE B 1 141 ? 12.188 8.18 -1.161 1 94.19 141 ILE B O 1
ATOM 2557 N N . ALA B 1 142 ? 10.398 7.34 -2.246 1 94.94 142 ALA B N 1
ATOM 2558 C CA . ALA B 1 142 ? 9.805 8.656 -2.43 1 94.94 142 ALA B CA 1
ATOM 2559 C C . ALA B 1 142 ? 9.523 9.328 -1.085 1 94.94 142 ALA B C 1
ATOM 2561 O O . ALA B 1 142 ? 9.828 10.508 -0.894 1 94.94 142 ALA B O 1
ATOM 2562 N N . SER B 1 143 ? 8.984 8.562 -0.162 1 97.5 143 SER B N 1
ATOM 2563 C CA . SER B 1 143 ? 8.711 9.109 1.162 1 97.5 143 SER B CA 1
ATOM 2564 C C . SER B 1 143 ? 10 9.453 1.897 1 97.5 143 SER B C 1
ATOM 2566 O O . SER B 1 143 ? 10.094 10.5 2.541 1 97.5 143 SER B O 1
ATOM 2568 N N . GLN B 1 144 ? 11.008 8.609 1.789 1 97.94 144 GLN B N 1
ATOM 2569 C CA . GLN B 1 144 ? 12.297 8.883 2.412 1 97.94 144 GLN B CA 1
ATOM 2570 C C . GLN B 1 144 ? 12.875 10.211 1.922 1 97.94 144 GLN B C 1
ATOM 2572 O O . GLN B 1 144 ? 13.289 11.047 2.725 1 97.94 144 GLN B O 1
ATOM 2577 N N . LYS B 1 145 ? 12.844 10.398 0.66 1 97.75 145 LYS B N 1
ATOM 2578 C CA . LYS B 1 145 ? 13.375 11.617 0.073 1 97.75 145 LYS B CA 1
ATOM 2579 C C . LYS B 1 145 ? 12.602 12.844 0.549 1 97.75 145 LYS B C 1
ATOM 2581 O O . LYS B 1 145 ? 13.188 13.883 0.845 1 97.75 145 LYS B O 1
ATOM 2586 N N . THR B 1 146 ? 11.297 12.742 0.604 1 98.31 146 THR B N 1
ATOM 2587 C CA . THR B 1 146 ? 10.438 13.812 1.084 1 98.31 146 THR B CA 1
ATOM 2588 C C . THR B 1 146 ? 10.805 14.203 2.512 1 98.31 146 THR B C 1
ATOM 2590 O O . THR B 1 146 ? 10.953 15.391 2.818 1 98.31 146 THR B O 1
ATOM 2593 N N . ILE B 1 147 ? 10.969 13.188 3.4 1 98.69 147 ILE B N 1
ATOM 2594 C CA . ILE B 1 147 ? 11.281 13.406 4.809 1 98.69 147 ILE B CA 1
ATOM 2595 C C . ILE B 1 147 ? 12.633 14.094 4.938 1 98.69 147 ILE B C 1
ATOM 2597 O O . ILE B 1 147 ? 12.766 15.094 5.648 1 98.69 147 ILE B O 1
ATOM 2601 N N . LEU B 1 148 ? 13.594 13.594 4.234 1 98.69 148 LEU B N 1
ATOM 2602 C CA . LEU B 1 148 ? 14.945 14.141 4.285 1 98.69 148 LEU B CA 1
ATOM 2603 C C . LEU B 1 148 ? 14.969 15.578 3.766 1 98.69 148 LEU B C 1
ATOM 2605 O O . LEU B 1 148 ? 15.641 16.438 4.336 1 98.69 148 LEU B O 1
ATOM 2609 N N . ALA B 1 149 ? 14.242 15.852 2.727 1 98.25 149 ALA B N 1
ATOM 2610 C CA . ALA B 1 149 ? 14.188 17.188 2.125 1 98.25 149 ALA B CA 1
ATOM 2611 C C . ALA B 1 149 ? 13.602 18.203 3.096 1 98.25 149 ALA B C 1
ATOM 2613 O O . ALA B 1 149 ? 13.781 19.406 2.924 1 98.25 149 ALA B O 1
ATOM 2614 N N . ASN B 1 150 ? 12.891 17.703 4.082 1 98.31 150 ASN B N 1
ATOM 2615 C CA . ASN B 1 150 ? 12.281 18.594 5.066 1 98.31 150 ASN B CA 1
ATOM 2616 C C . ASN B 1 150 ? 13.023 18.547 6.402 1 98.31 150 ASN B C 1
ATOM 2618 O O . ASN B 1 150 ? 12.453 18.875 7.445 1 98.31 150 ASN B O 1
ATOM 2622 N N . GLY B 1 151 ? 14.203 18.016 6.375 1 98.31 151 GLY B N 1
ATOM 2623 C CA . GLY B 1 151 ? 15.062 18.109 7.543 1 98.31 151 GLY B CA 1
ATOM 2624 C C . GLY B 1 151 ? 15.008 16.875 8.43 1 98.31 151 GLY B C 1
ATOM 2625 O O . GLY B 1 151 ? 15.469 16.906 9.57 1 98.31 151 GLY B O 1
ATOM 2626 N N . GLY B 1 152 ? 14.43 15.781 7.934 1 98.75 152 GLY B N 1
ATOM 2627 C CA . GLY B 1 152 ? 14.391 14.555 8.719 1 98.75 152 GLY B CA 1
ATOM 2628 C C . GLY B 1 152 ? 15.766 13.992 9.016 1 98.75 152 GLY B C 1
ATOM 2629 O O . GLY B 1 152 ? 16.641 14 8.156 1 98.75 152 GLY B O 1
ATOM 2630 N N . VAL B 1 153 ? 15.938 13.57 10.242 1 98.81 153 VAL B N 1
ATOM 2631 C CA . VAL B 1 153 ? 17.172 12.906 10.664 1 98.81 153 VAL B CA 1
ATOM 2632 C C . VAL B 1 153 ? 16.891 11.445 11.008 1 98.81 153 VAL B C 1
ATOM 2634 O O . VAL B 1 153 ? 16.062 11.164 11.883 1 98.81 153 VAL B O 1
ATOM 2637 N N . TYR B 1 154 ? 17.547 10.633 10.328 1 98.69 154 TYR B N 1
ATOM 2638 C CA . TYR B 1 154 ? 17.375 9.203 10.547 1 98.69 154 TYR B CA 1
ATOM 2639 C C . TYR B 1 154 ? 17.828 8.797 11.938 1 98.69 154 TYR B C 1
ATOM 2641 O O . TYR B 1 154 ? 18.906 9.203 12.383 1 98.69 154 TYR B O 1
ATOM 2649 N N . GLU B 1 155 ? 16.984 8.031 12.586 1 98.62 155 GLU B N 1
ATOM 2650 C CA . GLU B 1 155 ? 17.375 7.504 13.883 1 98.62 155 GLU B CA 1
ATOM 2651 C C . GLU B 1 155 ? 17.703 6.016 13.797 1 98.62 155 GLU B C 1
ATOM 2653 O O . GLU B 1 155 ? 18.812 5.598 14.141 1 98.62 155 GLU B O 1
ATOM 2658 N N . ASP B 1 156 ? 16.734 5.156 13.414 1 98.5 156 ASP B N 1
ATOM 2659 C CA . ASP B 1 156 ? 16.922 3.715 13.344 1 98.5 156 ASP B CA 1
ATOM 2660 C C . ASP B 1 156 ? 15.836 3.051 12.508 1 98.5 156 ASP B C 1
ATOM 2662 O O . ASP B 1 156 ? 14.945 3.73 11.984 1 98.5 156 ASP B O 1
ATOM 2666 N N . THR B 1 157 ? 16.094 1.823 12.258 1 97.94 157 THR B N 1
ATOM 2667 C CA . THR B 1 157 ? 15.133 0.986 11.547 1 97.94 157 THR B CA 1
ATOM 2668 C C . THR B 1 157 ? 14.539 -0.061 12.484 1 97.94 157 THR B C 1
ATOM 2670 O O . THR B 1 157 ? 15.258 -0.697 13.258 1 97.94 157 THR B O 1
ATOM 2673 N N . ARG B 1 158 ? 13.227 -0.12 12.422 1 97.31 158 ARG B N 1
ATOM 2674 C CA . ARG B 1 158 ? 12.531 -1.119 13.234 1 97.31 158 ARG B CA 1
ATOM 2675 C C . ARG B 1 158 ? 11.648 -2.006 12.367 1 97.31 158 ARG B C 1
ATOM 2677 O O . ARG B 1 158 ? 11.023 -1.53 11.414 1 97.31 158 ARG B O 1
ATOM 2684 N N . ILE B 1 159 ? 11.625 -3.268 12.758 1 92.06 159 ILE B N 1
ATOM 2685 C CA . ILE B 1 159 ? 10.773 -4.215 12.039 1 92.06 159 ILE B CA 1
ATOM 2686 C C . ILE B 1 159 ? 9.383 -4.227 12.648 1 92.06 159 ILE B C 1
ATOM 2688 O O . ILE B 1 159 ? 9.219 -4.523 13.836 1 92.06 159 ILE B O 1
ATOM 2692 N N . ASP B 1 160 ? 8.453 -3.871 11.828 1 88.94 160 ASP B N 1
ATOM 2693 C CA . ASP B 1 160 ? 7.074 -3.996 12.289 1 88.94 160 ASP B CA 1
ATOM 2694 C C . ASP B 1 160 ? 6.676 -5.461 12.43 1 88.94 160 ASP B C 1
ATOM 2696 O O . ASP B 1 160 ? 6.621 -6.195 11.445 1 88.94 160 ASP B O 1
ATOM 2700 N N . PRO B 1 161 ? 6.488 -5.898 13.547 1 81.38 161 PRO B N 1
ATOM 2701 C CA . PRO B 1 161 ? 6.23 -7.324 13.75 1 81.38 161 PRO B CA 1
ATOM 2702 C C . PRO B 1 161 ? 4.957 -7.801 13.055 1 81.38 161 PRO B C 1
ATOM 2704 O O . PRO B 1 161 ? 4.789 -9 12.812 1 81.38 161 PRO B O 1
ATOM 2707 N N . ASN B 1 162 ? 4.117 -6.875 12.805 1 74.69 162 ASN B N 1
ATOM 2708 C CA . ASN B 1 162 ? 2.848 -7.25 12.195 1 74.69 162 ASN B CA 1
ATOM 2709 C C . ASN B 1 162 ? 2.977 -7.395 10.68 1 74.69 162 ASN B C 1
ATOM 2711 O O . ASN B 1 162 ? 2.391 -8.297 10.086 1 74.69 162 ASN B O 1
ATOM 2715 N N . SER B 1 163 ? 3.715 -6.609 10.023 1 75.94 163 SER B N 1
ATOM 2716 C CA . SER B 1 163 ? 3.824 -6.602 8.57 1 75.94 163 SER B CA 1
ATOM 2717 C C . SER B 1 163 ? 5.18 -7.129 8.109 1 75.94 163 SER B C 1
ATOM 2719 O O . SER B 1 163 ? 5.371 -7.43 6.93 1 75.94 163 SER B O 1
ATOM 2721 N N . SER B 1 164 ? 6.094 -7.215 9.016 1 80.31 164 SER B N 1
ATOM 2722 C CA . SER B 1 164 ? 7.473 -7.605 8.742 1 80.31 164 SER B CA 1
ATOM 2723 C C . SER B 1 164 ? 8.188 -6.551 7.91 1 80.31 164 SER B C 1
ATOM 2725 O O . SER B 1 164 ? 9.281 -6.801 7.395 1 80.31 164 SER B O 1
ATOM 2727 N N . GLU B 1 165 ? 7.531 -5.461 7.809 1 86.56 165 GLU B N 1
ATOM 2728 C CA . GLU B 1 165 ? 8.164 -4.359 7.09 1 86.56 165 GLU B CA 1
ATOM 2729 C C . GLU B 1 165 ? 9.266 -3.713 7.922 1 86.56 165 GLU B C 1
ATOM 2731 O O . GLU B 1 165 ? 9.141 -3.592 9.141 1 86.56 165 GLU B O 1
ATOM 2736 N N . ARG B 1 166 ? 10.305 -3.305 7.254 1 93.44 166 ARG B N 1
ATOM 2737 C CA . ARG B 1 166 ? 11.344 -2.486 7.871 1 93.44 166 ARG B CA 1
ATOM 2738 C C . ARG B 1 166 ? 10.992 -1.005 7.801 1 93.44 166 ARG B C 1
ATOM 2740 O O . ARG B 1 166 ? 10.945 -0.422 6.719 1 93.44 166 ARG B O 1
ATOM 2747 N N . MET B 1 167 ? 10.711 -0.429 9.023 1 96.75 167 MET B N 1
ATOM 2748 C CA . MET B 1 167 ? 10.281 0.964 9.094 1 96.75 167 MET B CA 1
ATOM 2749 C C . MET B 1 167 ? 11.43 1.869 9.523 1 96.75 167 MET B C 1
ATOM 2751 O O . MET B 1 167 ? 11.992 1.689 10.609 1 96.75 167 MET B O 1
ATOM 2755 N N . LEU B 1 168 ? 11.797 2.793 8.648 1 98.31 168 LEU B N 1
ATOM 2756 C CA . LEU B 1 168 ? 12.789 3.811 8.969 1 98.31 168 LEU B CA 1
ATOM 2757 C C . LEU B 1 168 ? 12.164 4.953 9.758 1 98.31 168 LEU B C 1
ATOM 2759 O O . LEU B 1 168 ? 11.125 5.488 9.367 1 98.31 168 LEU B O 1
ATOM 2763 N N . ARG B 1 169 ? 12.781 5.316 10.875 1 98.69 169 ARG B N 1
ATOM 2764 C CA . ARG B 1 169 ? 12.281 6.383 11.742 1 98.69 169 ARG B CA 1
ATOM 2765 C C . ARG B 1 169 ? 13.109 7.656 11.57 1 98.69 169 ARG B C 1
ATOM 2767 O O . ARG B 1 169 ? 14.336 7.629 11.719 1 98.69 169 ARG B O 1
ATOM 2774 N N . TYR B 1 170 ? 12.383 8.734 11.242 1 98.88 170 TYR B N 1
ATOM 2775 C CA . TYR B 1 170 ? 13.008 10.039 11.07 1 98.88 170 TYR B CA 1
ATOM 2776 C C . TYR B 1 170 ? 12.406 11.062 12.031 1 98.88 170 TYR B C 1
ATOM 2778 O O . TYR B 1 170 ? 11.18 11.125 12.188 1 98.88 170 TYR B O 1
ATOM 2786 N N . TRP B 1 171 ? 13.273 11.812 12.648 1 98.75 171 TRP B N 1
ATOM 2787 C CA . TRP B 1 171 ? 12.82 12.922 13.484 1 98.75 171 TRP B CA 1
ATOM 2788 C C . TRP B 1 171 ? 13.094 14.266 12.812 1 98.75 171 TRP B C 1
ATOM 2790 O O . TRP B 1 171 ? 14.164 14.461 12.234 1 98.75 171 TRP B O 1
ATOM 2800 N N . ILE B 1 172 ? 12.156 15.086 12.859 1 98.62 172 ILE B N 1
ATOM 2801 C CA . ILE B 1 172 ? 12.289 16.453 12.375 1 98.62 172 ILE B CA 1
ATOM 2802 C C . ILE B 1 172 ? 12.102 17.438 13.539 1 98.62 172 ILE B C 1
ATOM 2804 O O . ILE B 1 172 ? 11.07 17.422 14.211 1 98.62 172 ILE B O 1
ATOM 2808 N N . GLU B 1 173 ? 13.117 18.25 13.766 1 97.31 173 GLU B N 1
ATOM 2809 C CA . GLU B 1 173 ? 12.961 19.328 14.742 1 97.31 173 GLU B CA 1
ATOM 2810 C C . GLU B 1 173 ? 12.07 20.438 14.195 1 97.31 173 GLU B C 1
ATOM 2812 O O . GLU B 1 173 ? 12.352 21.016 13.148 1 97.31 173 GLU B O 1
ATOM 2817 N N . ASN B 1 174 ? 11.055 20.531 14.836 1 90.88 174 ASN B N 1
ATOM 2818 C CA . ASN B 1 174 ? 10.016 21.469 14.398 1 90.88 174 ASN B CA 1
ATOM 2819 C C . ASN B 1 174 ? 9.898 22.656 15.344 1 90.88 174 ASN B C 1
ATOM 2821 O O . ASN B 1 174 ? 8.836 22.891 15.914 1 90.88 174 ASN B O 1
ATOM 2825 N N . LEU B 1 175 ? 11.016 23.438 15.477 1 79.5 175 LEU B N 1
ATOM 2826 C CA . LEU B 1 175 ? 11.086 24.562 16.406 1 79.5 175 LEU B CA 1
ATOM 2827 C C . LEU B 1 175 ? 10.57 25.844 15.758 1 79.5 175 LEU B C 1
ATOM 2829 O O . LEU B 1 175 ? 10.703 26.016 14.547 1 79.5 175 LEU B O 1
#

Foldseek 3Di:
DFDKAKDADDVVCQVLLVVQLVLCPPHDFKQNQCSVVDPHPVVSSVSLVQLQDPVSNPDPAARKGKIFIAGPPVRHGFKIKMAGLDDPDPCQVAAAWGMIMDTRPVCPPVCSLLNVVLNVLVVSVVSVPQKTKHKDFPPPVVVVVSCVSQPWDWDDWDQDPVVRTIITITIHGSD/DFDKAKDADDVVCQVLLVVQLVLCPPHDFKQNQCSVVDPHPVVSSVSLVQLQDPVRNPDPAARKGKIFIAGPPVRHGFKIKMAGLDDPDPCQVAAAWGMIMDTRPVCPPVCSLLNVVLNVLVVSVVSVPQKTKHKDFPPPVVVVVSCVSQPWDWDDWDQDPVVRTIITITIHGSD